Protein AF-A0AA36N547-F1 (afdb_monomer_lite)

Organism: NCBI:txid2562239

Foldseek 3Di:
DPPPVVVPVVVVVVVPDDDDPVVVVVVVVVVVVVVPDPPPPPVPPPPVVLVVLLVVLVVVLPPPPPPPPPPDPPPPPPPPPDDDPPPDCPVVVVVVVVVVVVPPPPVPPDDVVVVVVVVVVVVVVVVVCVVVVSLVSVLVSLVSNLVSLVVCLVVLVVVLVVLVPDDDPDPVVSVVSNVVSVVVNVVSVVSSVVSVVSSVVSVVVSVVVSVVVVVVVVVVVVVVDDPVVVVVPDVPPPPD

Structure (mmCIF, N/CA/C/O backbone):
data_AF-A0AA36N547-F1
#
_entry.id   AF-A0AA36N547-F1
#
loop_
_atom_site.group_PDB
_atom_site.id
_atom_site.type_symbol
_atom_site.label_atom_id
_atom_site.label_alt_id
_atom_site.label_comp_id
_atom_site.label_asym_id
_atom_site.label_entity_id
_atom_site.label_seq_id
_atom_site.pdbx_PDB_ins_code
_atom_site.Cartn_x
_atom_site.Cartn_y
_atom_site.Cartn_z
_atom_site.occupancy
_atom_site.B_iso_or_equiv
_atom_site.auth_seq_id
_atom_site.auth_comp_id
_atom_site.auth_asym_id
_atom_site.auth_atom_id
_atom_site.pdbx_PDB_model_num
ATOM 1 N N . MET A 1 1 ? -4.221 16.467 18.490 1.00 39.66 1 MET A N 1
ATOM 2 C CA . MET A 1 1 ? -2.956 15.700 18.373 1.00 39.66 1 MET A CA 1
ATOM 3 C C . MET A 1 1 ? -2.534 15.330 16.936 1.00 39.66 1 MET A C 1
ATOM 5 O O . MET A 1 1 ? -1.518 14.677 16.777 1.00 39.66 1 MET A O 1
ATOM 9 N N . THR A 1 2 ? -3.196 15.791 15.862 1.00 41.94 2 THR A N 1
ATOM 10 C CA . THR A 1 2 ? -2.827 15.429 14.468 1.00 41.94 2 THR A CA 1
ATOM 11 C C . THR A 1 2 ? -1.806 16.359 13.789 1.00 41.94 2 THR A C 1
ATOM 13 O O . THR A 1 2 ? -1.517 16.174 12.614 1.00 41.94 2 THR A O 1
ATOM 16 N N . ALA A 1 3 ? -1.273 17.371 14.485 1.00 40.19 3 ALA A N 1
ATOM 17 C CA . ALA A 1 3 ? -0.406 18.388 13.873 1.00 40.19 3 ALA A CA 1
ATOM 18 C C . ALA A 1 3 ? 1.079 17.982 13.771 1.00 40.19 3 ALA A C 1
ATOM 20 O O . ALA A 1 3 ? 1.794 18.538 12.946 1.00 40.19 3 ALA A O 1
ATOM 21 N N . ARG A 1 4 ? 1.549 17.001 14.560 1.00 42.91 4 ARG A N 1
ATOM 22 C CA . ARG A 1 4 ? 2.971 16.597 14.579 1.00 42.91 4 ARG A CA 1
ATOM 23 C C . ARG A 1 4 ? 3.330 15.462 13.607 1.00 42.91 4 ARG A C 1
ATOM 25 O O . ARG A 1 4 ? 4.478 15.367 13.200 1.00 42.91 4 ARG A O 1
ATOM 32 N N . LEU A 1 5 ? 2.361 14.662 13.155 1.00 42.50 5 LEU A N 1
ATOM 33 C CA . LEU A 1 5 ? 2.601 13.546 12.220 1.00 42.50 5 LEU A CA 1
ATOM 34 C C . LEU A 1 5 ? 2.829 13.986 10.760 1.00 42.50 5 LEU A C 1
ATOM 36 O O . LEU A 1 5 ? 3.426 13.248 9.986 1.00 42.50 5 LEU A O 1
ATOM 40 N N . LEU A 1 6 ? 2.429 15.207 10.388 1.00 41.81 6 LEU A N 1
ATOM 41 C CA . LEU A 1 6 ? 2.667 15.755 9.043 1.00 41.81 6 LEU A CA 1
ATOM 42 C C . LEU A 1 6 ? 4.128 16.177 8.795 1.00 41.81 6 LEU A C 1
ATOM 44 O O . LEU A 1 6 ? 4.482 16.464 7.655 1.00 41.81 6 LEU A O 1
ATOM 48 N N . LEU A 1 7 ? 4.975 16.193 9.830 1.00 44.25 7 LEU A N 1
ATOM 49 C CA . LEU A 1 7 ? 6.393 16.555 9.717 1.00 44.25 7 LEU A CA 1
ATOM 50 C C . LEU A 1 7 ? 7.318 15.373 9.390 1.00 44.25 7 LEU A C 1
ATOM 52 O O . LEU A 1 7 ? 8.437 15.611 8.952 1.00 44.25 7 LEU A O 1
ATOM 56 N N . PHE A 1 8 ? 6.867 14.120 9.529 1.00 41.34 8 PHE A N 1
ATOM 57 C CA . PHE A 1 8 ? 7.716 12.945 9.264 1.00 41.34 8 PHE A CA 1
ATOM 58 C C . PHE A 1 8 ? 7.672 12.441 7.811 1.00 41.34 8 PHE A C 1
ATOM 60 O O . PHE A 1 8 ? 8.625 11.830 7.338 1.00 41.34 8 PHE A O 1
ATOM 67 N N . VAL A 1 9 ? 6.609 12.749 7.063 1.00 41.22 9 VAL A N 1
ATOM 68 C CA . VAL A 1 9 ? 6.465 12.372 5.644 1.00 41.22 9 VAL A CA 1
ATOM 69 C C . VAL A 1 9 ? 7.461 13.075 4.689 1.00 41.22 9 VAL A C 1
ATOM 71 O O . VAL A 1 9 ? 7.917 12.417 3.754 1.00 41.22 9 VAL A O 1
ATOM 74 N N . PRO A 1 10 ? 7.872 14.350 4.873 1.00 43.47 10 PRO A N 1
ATOM 75 C CA . PRO A 1 10 ? 8.807 14.987 3.942 1.00 43.47 10 PRO A CA 1
ATOM 76 C C . PRO A 1 10 ? 10.262 14.501 4.068 1.00 43.47 10 PRO A C 1
ATOM 78 O O . PRO A 1 10 ? 11.016 14.654 3.112 1.00 43.47 10 PRO A O 1
ATOM 81 N N . VAL A 1 11 ? 10.669 13.884 5.187 1.00 42.81 11 VAL A N 1
ATOM 82 C CA . VAL A 1 11 ? 12.075 13.472 5.391 1.00 42.81 11 VAL A CA 1
ATOM 83 C C . VAL A 1 11 ? 12.423 12.220 4.577 1.00 42.81 11 VAL A C 1
ATOM 85 O O . VAL A 1 11 ? 13.488 12.160 3.970 1.00 42.81 11 VAL A O 1
ATOM 88 N N . ALA A 1 12 ? 11.498 11.262 4.458 1.00 39.22 12 ALA A N 1
ATOM 89 C CA . ALA A 1 12 ? 11.704 10.073 3.624 1.00 39.22 12 ALA A CA 1
ATOM 90 C C . ALA A 1 12 ? 11.604 10.375 2.114 1.00 39.22 12 ALA A C 1
ATOM 92 O O . ALA A 1 12 ? 12.247 9.709 1.307 1.00 39.22 12 ALA A O 1
ATOM 93 N N . LEU A 1 13 ? 10.836 11.402 1.724 1.00 39.97 13 LEU A N 1
ATOM 94 C CA . LEU A 1 13 ? 10.721 11.833 0.325 1.00 39.97 13 LEU A CA 1
ATOM 95 C C . LEU A 1 13 ? 11.908 12.713 -0.119 1.00 39.97 13 LEU A C 1
ATOM 97 O O . LEU A 1 13 ? 12.238 12.743 -1.302 1.00 39.97 13 LEU A O 1
ATOM 101 N N . GLY A 1 14 ? 12.561 13.404 0.823 1.00 40.62 14 GLY A N 1
ATOM 102 C CA . GLY A 1 14 ? 13.724 14.259 0.565 1.00 40.62 14 GLY A CA 1
ATOM 103 C C . GLY A 1 14 ? 15.019 13.496 0.270 1.00 40.62 14 GLY A C 1
ATOM 104 O O . GLY A 1 14 ? 15.871 14.015 -0.442 1.00 40.62 14 GLY A O 1
ATOM 105 N N . ALA A 1 15 ? 15.157 12.253 0.741 1.00 43.28 15 ALA A N 1
ATOM 106 C CA . ALA A 1 15 ? 16.378 11.465 0.546 1.00 43.28 15 ALA A CA 1
ATOM 107 C C . ALA A 1 15 ? 16.490 10.798 -0.844 1.00 43.28 15 ALA A C 1
ATOM 109 O O . ALA A 1 15 ? 17.578 10.388 -1.231 1.00 43.28 15 ALA A O 1
ATOM 110 N N . PHE A 1 16 ? 15.395 10.705 -1.613 1.00 39.41 16 PHE A N 1
ATOM 111 C CA . PHE A 1 16 ? 15.374 10.030 -2.926 1.00 39.41 16 PHE A CA 1
ATOM 112 C C . PHE A 1 16 ? 15.299 10.982 -4.133 1.00 39.41 16 PHE A C 1
ATOM 114 O O . PHE A 1 16 ? 15.234 10.533 -5.277 1.00 39.41 16 PHE A O 1
ATOM 121 N N . LEU A 1 17 ? 15.301 12.299 -3.902 1.00 38.03 17 LEU A N 1
ATOM 122 C CA . LEU A 1 17 ? 15.175 13.322 -4.944 1.00 38.03 17 LEU A CA 1
ATOM 123 C C . LEU A 1 17 ? 16.394 14.258 -4.937 1.00 38.03 17 LEU A C 1
ATOM 125 O O . LEU A 1 17 ? 16.348 15.365 -4.409 1.00 38.03 17 LEU A O 1
ATOM 129 N N . ALA A 1 18 ? 17.479 13.810 -5.572 1.00 42.88 18 ALA A N 1
ATOM 130 C CA . ALA A 1 18 ? 18.530 14.690 -6.091 1.00 42.88 18 ALA A CA 1
ATOM 131 C C . ALA A 1 18 ? 17.988 15.541 -7.275 1.00 42.88 18 ALA A C 1
ATOM 133 O O . ALA A 1 18 ? 16.945 15.211 -7.852 1.00 42.88 18 ALA A O 1
ATOM 134 N N . PRO A 1 19 ? 18.616 16.684 -7.608 1.00 50.00 19 PRO A N 1
ATOM 135 C CA . PRO A 1 19 ? 17.902 17.932 -7.848 1.00 50.00 19 PRO A CA 1
ATOM 136 C C . PRO A 1 19 ? 17.349 18.036 -9.270 1.00 50.00 19 PRO A C 1
ATOM 138 O O . PRO A 1 19 ? 18.083 18.144 -10.247 1.00 50.00 19 PRO A O 1
ATOM 141 N N . CYS A 1 20 ? 16.024 18.089 -9.385 1.00 39.81 20 CYS A N 1
ATOM 142 C 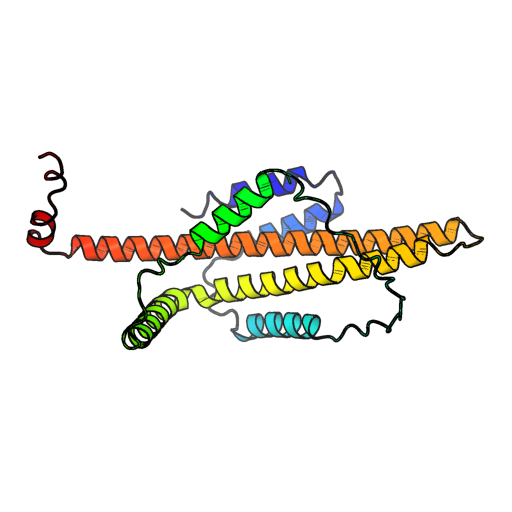CA . CYS A 1 20 ? 15.350 18.529 -10.600 1.00 39.81 20 CYS A CA 1
ATOM 143 C C . CYS A 1 20 ? 14.347 19.635 -10.210 1.00 39.81 20 CYS A C 1
ATOM 145 O O . CYS A 1 20 ? 13.303 19.327 -9.622 1.00 39.81 20 CYS A O 1
ATOM 147 N N . PRO A 1 21 ? 14.643 20.923 -10.483 1.00 50.56 21 PRO A N 1
ATOM 148 C CA . PRO A 1 21 ? 13.897 22.058 -9.923 1.00 50.56 21 PRO A CA 1
ATOM 149 C C . PRO A 1 21 ? 12.439 22.151 -10.406 1.00 50.56 21 PRO A C 1
ATOM 151 O O . PRO A 1 21 ? 11.608 22.778 -9.754 1.00 50.56 21 PRO A O 1
ATOM 154 N N . ALA A 1 22 ? 12.075 21.461 -11.490 1.00 48.25 22 ALA A N 1
ATOM 155 C CA . ALA A 1 22 ? 10.730 21.522 -12.062 1.00 48.25 22 ALA A CA 1
ATOM 156 C C . ALA A 1 22 ? 9.666 20.688 -11.310 1.00 48.25 22 ALA A C 1
ATOM 158 O O . ALA A 1 22 ? 8.473 20.931 -11.476 1.00 48.25 22 ALA A O 1
ATOM 159 N N . ARG A 1 23 ? 10.055 19.712 -10.471 1.00 45.72 23 ARG A N 1
ATOM 160 C CA . ARG A 1 23 ? 9.096 18.836 -9.752 1.00 45.72 23 ARG A CA 1
ATOM 161 C C . ARG A 1 23 ? 8.736 19.316 -8.342 1.00 45.72 23 ARG A C 1
ATOM 163 O O . ARG A 1 23 ? 7.712 18.900 -7.802 1.00 45.72 23 ARG A O 1
ATOM 170 N N . LEU A 1 24 ? 9.522 20.230 -7.773 1.00 47.78 24 LEU A N 1
ATOM 171 C CA . LEU A 1 24 ? 9.294 20.793 -6.436 1.00 47.78 24 LEU A CA 1
ATOM 172 C C . LEU A 1 24 ? 8.073 21.726 -6.381 1.00 47.78 24 LEU A C 1
ATOM 174 O O . LEU A 1 24 ? 7.355 21.718 -5.380 1.00 47.78 24 LEU A O 1
ATOM 178 N N . LEU A 1 25 ? 7.768 22.450 -7.466 1.00 48.69 25 LEU A N 1
ATOM 179 C CA . LEU A 1 25 ? 6.596 23.334 -7.514 1.00 48.69 25 LEU A CA 1
ATOM 180 C C . LEU A 1 25 ? 5.266 22.570 -7.416 1.00 48.69 25 LEU A C 1
ATOM 182 O O . LEU A 1 25 ? 4.350 23.030 -6.739 1.00 48.69 25 LEU A O 1
ATOM 186 N N . GLY A 1 26 ? 5.164 21.385 -8.029 1.00 46.81 26 GLY A N 1
ATOM 187 C CA . GLY A 1 26 ? 3.936 20.582 -8.007 1.00 46.81 26 GLY A CA 1
ATOM 188 C C . GLY A 1 26 ? 3.617 20.019 -6.619 1.00 46.81 26 GLY A C 1
ATOM 189 O O . GLY A 1 26 ? 2.489 20.141 -6.141 1.00 46.81 26 GLY A O 1
ATOM 190 N N . CYS A 1 27 ? 4.618 19.463 -5.929 1.00 48.25 27 CYS A N 1
ATOM 191 C CA . CYS A 1 27 ? 4.444 18.937 -4.571 1.00 48.25 27 CYS A CA 1
ATOM 192 C C . CYS A 1 27 ? 4.196 20.049 -3.544 1.00 48.25 27 CYS A C 1
ATOM 194 O O . CYS A 1 27 ? 3.359 19.875 -2.659 1.00 48.25 27 CYS A O 1
ATOM 196 N N . ALA A 1 28 ? 4.865 21.200 -3.676 1.00 57.69 28 ALA A N 1
ATOM 197 C CA . ALA A 1 28 ? 4.630 22.351 -2.808 1.00 57.69 28 ALA A CA 1
ATOM 198 C C . ALA A 1 28 ? 3.226 22.943 -3.012 1.00 57.69 28 ALA A C 1
ATOM 200 O O . ALA A 1 28 ? 2.558 23.258 -2.029 1.00 57.69 28 ALA A O 1
ATOM 201 N N . ALA A 1 29 ? 2.737 23.023 -4.254 1.00 55.94 29 ALA A N 1
ATOM 202 C CA . ALA A 1 29 ? 1.379 23.475 -4.553 1.00 55.94 29 ALA A CA 1
ATOM 203 C C . ALA A 1 29 ? 0.312 22.498 -4.033 1.00 55.94 29 ALA A C 1
ATOM 205 O O . ALA A 1 29 ? -0.675 22.933 -3.442 1.00 55.94 29 ALA A O 1
ATOM 206 N N . LEU A 1 30 ? 0.529 21.183 -4.168 1.00 49.88 30 LEU A N 1
ATOM 207 C CA . LEU A 1 30 ? -0.378 20.160 -3.639 1.00 49.88 30 LEU A CA 1
ATOM 208 C C . LEU A 1 30 ? -0.410 20.173 -2.100 1.00 49.88 30 LEU A C 1
ATOM 210 O O . LEU A 1 30 ? -1.481 20.128 -1.498 1.00 49.88 30 LEU A O 1
ATOM 214 N N . LEU A 1 31 ? 0.753 20.299 -1.452 1.00 57.59 31 LEU A N 1
ATOM 215 C CA . LEU A 1 31 ? 0.853 20.432 0.004 1.00 57.59 31 LEU A CA 1
ATOM 216 C C . LEU A 1 31 ? 0.253 21.754 0.499 1.00 57.59 31 LEU A C 1
ATOM 218 O O . LEU A 1 31 ? -0.426 21.760 1.522 1.00 57.59 31 LEU A O 1
ATOM 222 N N . ALA A 1 32 ? 0.436 22.861 -0.225 1.00 62.69 32 ALA A N 1
ATOM 223 C CA . ALA A 1 32 ? -0.186 24.145 0.095 1.00 62.69 32 ALA A CA 1
ATOM 224 C C . ALA A 1 32 ? -1.715 24.105 -0.082 1.00 62.69 32 ALA A C 1
ATOM 226 O O . ALA A 1 32 ? -2.437 24.645 0.759 1.00 62.69 32 ALA A O 1
ATOM 227 N N . ALA A 1 33 ? -2.217 23.411 -1.108 1.00 50.00 33 ALA A N 1
ATOM 228 C CA . ALA A 1 33 ? -3.646 23.200 -1.343 1.00 50.00 33 ALA A CA 1
ATOM 229 C C . ALA A 1 33 ? -4.291 22.301 -0.270 1.00 50.00 33 ALA A C 1
ATOM 231 O O . ALA A 1 33 ? -5.376 22.605 0.233 1.00 50.00 33 ALA A O 1
ATOM 232 N N . LEU A 1 34 ? -3.594 21.242 0.157 1.00 51.94 34 LEU A N 1
ATOM 233 C CA . LEU A 1 34 ? -4.025 20.366 1.254 1.00 51.94 34 LEU A CA 1
ATOM 234 C C . LEU A 1 34 ? -3.947 21.052 2.627 1.00 51.94 34 LEU A C 1
ATOM 236 O O . LEU A 1 34 ? -4.720 20.728 3.526 1.00 51.94 34 LEU A O 1
ATOM 240 N N . ARG A 1 35 ? -3.040 22.021 2.802 1.00 65.31 35 ARG A N 1
ATOM 241 C CA . ARG A 1 35 ? -2.896 22.790 4.049 1.00 65.31 35 ARG A CA 1
ATOM 242 C C . ARG A 1 35 ? -3.929 23.913 4.179 1.00 65.31 35 ARG A C 1
ATOM 244 O O . ARG A 1 35 ? -4.269 24.281 5.300 1.00 65.31 35 ARG A O 1
ATOM 251 N N . ARG A 1 36 ? -4.436 24.448 3.060 1.00 54.62 36 ARG A N 1
ATOM 252 C CA . ARG A 1 36 ? -5.409 25.558 3.027 1.00 54.62 36 ARG A CA 1
ATOM 253 C C . ARG A 1 36 ? -6.876 25.143 3.023 1.00 54.62 36 ARG A C 1
ATOM 255 O O . ARG A 1 36 ? -7.721 26.021 3.138 1.00 54.62 36 ARG A O 1
ATOM 262 N N . THR A 1 37 ? -7.212 23.860 2.916 1.00 43.06 37 THR A N 1
ATOM 263 C CA . THR A 1 37 ? -8.615 23.418 2.922 1.00 43.06 37 THR A CA 1
ATOM 264 C C . THR A 1 37 ? -9.096 23.132 4.355 1.00 43.06 37 THR A C 1
ATOM 266 O O . THR A 1 37 ? -8.763 22.094 4.934 1.00 43.06 37 THR A O 1
ATOM 269 N N . PRO A 1 38 ? -9.884 24.029 4.986 1.00 48.41 38 PRO A N 1
ATOM 270 C CA . PRO A 1 38 ? -10.450 23.769 6.303 1.00 48.41 38 PRO A CA 1
ATOM 271 C C . PRO A 1 38 ? -11.400 22.565 6.238 1.00 48.41 38 PRO A C 1
ATOM 273 O O . PRO A 1 38 ? -12.308 22.503 5.410 1.00 48.41 38 PRO A O 1
ATOM 276 N N . ARG A 1 39 ? -11.214 21.621 7.172 1.00 52.28 39 ARG A N 1
ATOM 277 C CA . ARG A 1 39 ? -11.929 20.332 7.339 1.00 52.28 39 ARG A CA 1
ATOM 278 C C . ARG A 1 39 ? -13.470 20.384 7.337 1.00 52.28 39 ARG A C 1
ATOM 280 O O . ARG A 1 39 ? -14.102 19.339 7.458 1.00 52.28 39 ARG A O 1
ATOM 287 N N . ARG A 1 40 ? -14.099 21.556 7.233 1.00 50.03 40 ARG A N 1
ATOM 288 C CA . ARG A 1 40 ? -15.557 21.715 7.326 1.00 50.03 40 ARG A CA 1
ATOM 289 C C . ARG A 1 40 ? -16.299 21.437 6.011 1.00 50.03 40 ARG A C 1
ATOM 291 O O . ARG A 1 40 ? -17.453 21.034 6.085 1.00 50.03 40 ARG A O 1
ATOM 298 N N . HIS A 1 41 ? -15.648 21.524 4.846 1.00 46.28 41 HIS A N 1
ATOM 299 C CA . HIS A 1 41 ? -16.324 21.328 3.549 1.00 46.28 41 HIS A CA 1
ATOM 300 C C . HIS A 1 41 ? -16.229 19.920 2.938 1.00 46.28 41 HIS A C 1
ATOM 302 O O . HIS A 1 41 ? -16.943 19.626 1.983 1.00 46.28 41 HIS A O 1
ATOM 308 N N . LEU A 1 42 ? -15.446 18.998 3.513 1.00 51.03 42 LEU A N 1
ATOM 309 C CA . LEU A 1 42 ? -15.355 17.624 2.988 1.00 51.03 42 LEU A CA 1
ATOM 310 C C . LEU A 1 42 ? -16.615 16.769 3.224 1.00 51.03 42 LEU A C 1
ATOM 312 O O . LEU A 1 42 ? -16.711 15.673 2.682 1.00 51.03 42 LEU A O 1
ATOM 316 N N . LYS A 1 43 ? -17.596 17.256 3.997 1.00 52.97 43 LYS A N 1
ATOM 317 C CA . LYS A 1 43 ? -18.865 16.545 4.234 1.00 52.97 43 LYS A CA 1
ATOM 318 C C . LYS A 1 43 ? -19.759 16.460 2.989 1.00 52.97 43 LYS A C 1
ATOM 320 O O . LYS A 1 43 ? -20.655 15.624 2.963 1.00 52.97 43 LYS A O 1
ATOM 325 N N . HIS A 1 44 ? -19.499 17.284 1.973 1.00 49.19 44 HIS A N 1
ATOM 326 C CA . HIS A 1 44 ? -20.285 17.332 0.737 1.00 49.19 44 HIS A CA 1
ATOM 327 C C . HIS A 1 44 ? -19.526 16.865 -0.505 1.00 49.19 44 HIS A C 1
ATOM 329 O O . HIS A 1 44 ? -20.017 17.069 -1.611 1.00 49.19 44 HIS A O 1
ATOM 335 N N . LEU A 1 45 ? -18.364 16.211 -0.360 1.00 49.47 45 LEU A N 1
ATOM 336 C CA . LEU A 1 45 ? -17.753 15.565 -1.520 1.00 49.47 45 LEU A CA 1
ATOM 337 C C . LEU A 1 45 ? -18.738 14.493 -2.026 1.00 49.47 45 LEU A C 1
ATOM 339 O O . LEU A 1 45 ? -19.073 13.578 -1.264 1.00 49.47 45 LEU A O 1
ATOM 343 N N . PRO A 1 46 ? -19.274 14.624 -3.253 1.00 52.88 46 PRO A N 1
ATOM 344 C CA . PRO A 1 46 ? -20.358 13.774 -3.707 1.00 52.88 46 PRO A CA 1
ATOM 345 C C . PRO A 1 46 ? -19.856 12.335 -3.727 1.00 52.88 46 PRO A C 1
ATOM 347 O O . PRO A 1 46 ? -18.815 12.037 -4.312 1.00 52.88 46 PRO A O 1
ATOM 350 N N . LYS A 1 47 ? -20.616 11.429 -3.103 1.00 57.53 47 LYS A N 1
ATOM 351 C CA . LYS A 1 47 ? -20.352 9.977 -3.083 1.00 57.53 47 LYS A CA 1
ATOM 352 C C . LYS A 1 47 ? -20.052 9.415 -4.485 1.00 57.53 47 LYS A C 1
ATOM 354 O O . LYS A 1 47 ? -19.334 8.429 -4.608 1.00 57.53 47 LYS A O 1
ATOM 359 N N . ALA A 1 48 ? -20.547 10.086 -5.527 1.00 52.91 48 ALA A N 1
ATOM 360 C CA . ALA A 1 48 ? -20.281 9.795 -6.928 1.00 52.91 48 ALA A CA 1
ATOM 361 C C . ALA A 1 48 ? -18.800 9.929 -7.331 1.00 52.91 48 ALA A C 1
ATOM 363 O O . ALA A 1 48 ? -18.312 9.085 -8.069 1.00 52.91 48 ALA A O 1
ATOM 364 N N . ALA A 1 49 ? -18.048 10.917 -6.832 1.00 56.16 49 ALA A N 1
ATOM 365 C CA . ALA A 1 49 ? -16.669 11.150 -7.282 1.00 56.16 49 ALA A CA 1
ATOM 366 C C . ALA A 1 49 ? -15.720 10.004 -6.889 1.00 56.16 49 ALA A C 1
ATOM 368 O O . ALA A 1 49 ? -14.871 9.597 -7.678 1.00 56.16 49 ALA A O 1
ATOM 369 N N . GLY A 1 50 ? -15.906 9.435 -5.693 1.00 57.78 50 GLY A N 1
ATOM 370 C CA . GLY A 1 50 ? -15.160 8.250 -5.262 1.00 57.78 50 GLY A CA 1
ATOM 371 C C . GLY A 1 50 ? -15.528 7.006 -6.071 1.00 57.78 50 GLY A C 1
ATOM 372 O O . GLY A 1 50 ? -14.647 6.243 -6.454 1.00 57.78 50 GLY A O 1
ATOM 373 N N . LEU A 1 51 ? -16.817 6.833 -6.387 1.00 60.47 51 LEU A N 1
ATOM 374 C CA . LEU A 1 51 ? -17.293 5.706 -7.189 1.00 60.47 51 LEU A CA 1
ATOM 375 C C . LEU A 1 51 ? -16.788 5.785 -8.636 1.00 60.47 51 LEU A C 1
ATOM 377 O O . LEU A 1 51 ? -16.400 4.767 -9.192 1.00 60.47 51 LEU A O 1
ATOM 381 N N . ILE A 1 52 ? -16.725 6.989 -9.214 1.00 66.88 52 ILE A N 1
ATOM 382 C CA . ILE A 1 52 ? -16.194 7.229 -10.563 1.00 66.88 52 ILE A CA 1
ATOM 383 C C . ILE A 1 52 ? -14.690 6.939 -10.610 1.00 66.88 52 ILE A C 1
ATOM 385 O O . ILE A 1 52 ? -14.230 6.311 -11.555 1.00 66.88 52 ILE A O 1
ATOM 389 N N . LEU A 1 53 ? -13.918 7.323 -9.586 1.00 59.28 53 LEU A N 1
ATOM 390 C CA . LEU A 1 53 ? -12.474 7.054 -9.551 1.00 59.28 53 LEU A CA 1
ATOM 391 C C . LEU A 1 53 ? -12.163 5.555 -9.403 1.00 59.28 53 LEU A C 1
ATOM 393 O O . LEU A 1 53 ? -11.222 5.043 -10.016 1.00 59.28 53 LEU A O 1
ATOM 397 N N . VAL A 1 54 ? -12.973 4.846 -8.607 1.00 59.59 54 VAL A N 1
ATOM 398 C CA . VAL A 1 54 ? -12.880 3.389 -8.443 1.00 59.59 54 VAL A CA 1
ATOM 399 C C . VAL A 1 54 ? -13.336 2.679 -9.714 1.00 59.59 54 VAL A C 1
ATOM 401 O O . VAL A 1 54 ? -12.623 1.801 -10.183 1.00 59.59 54 VAL A O 1
ATOM 404 N N . ALA A 1 55 ? -14.454 3.086 -10.318 1.00 63.50 55 ALA A N 1
ATOM 405 C CA . ALA A 1 55 ? -14.942 2.522 -11.574 1.00 63.50 55 ALA A CA 1
ATOM 406 C C . ALA A 1 55 ? -13.967 2.772 -12.733 1.00 63.50 55 ALA A C 1
ATOM 408 O O . ALA A 1 55 ? -13.719 1.863 -13.513 1.00 63.50 55 ALA A O 1
ATOM 409 N N . ALA A 1 56 ? -13.347 3.953 -12.808 1.00 61.88 56 ALA A N 1
ATOM 410 C CA . ALA A 1 56 ? -12.315 4.255 -13.797 1.00 61.88 56 ALA A CA 1
ATOM 411 C C . ALA A 1 56 ? -11.050 3.409 -13.581 1.00 61.88 56 ALA A C 1
ATOM 413 O O . ALA A 1 56 ? -10.491 2.888 -14.540 1.00 61.88 56 ALA A O 1
ATOM 414 N N . SER A 1 57 ? -10.626 3.210 -12.327 1.00 60.03 57 SER A N 1
ATOM 415 C CA . SER A 1 57 ? -9.491 2.326 -12.015 1.00 60.03 57 SER A CA 1
ATOM 416 C C . SER A 1 57 ? -9.805 0.860 -12.327 1.00 60.03 57 SER A C 1
ATOM 418 O O . SER A 1 57 ? -8.943 0.145 -12.830 1.00 60.03 57 SER A O 1
ATOM 420 N N . LEU A 1 58 ? -11.040 0.420 -12.067 1.00 56.06 58 LEU A N 1
ATOM 421 C CA . LEU A 1 58 ? -11.510 -0.929 -12.374 1.00 56.06 58 LEU A CA 1
ATOM 422 C C . LEU A 1 58 ? -11.638 -1.138 -13.890 1.00 56.06 58 LEU A C 1
ATOM 424 O O . LEU A 1 58 ? -11.232 -2.178 -14.386 1.00 56.06 58 LEU A O 1
ATOM 428 N N . ALA A 1 59 ? -12.120 -0.140 -14.634 1.00 62.50 59 ALA A N 1
ATOM 429 C CA . ALA A 1 59 ? -12.201 -0.174 -16.093 1.00 62.50 59 ALA A CA 1
ATOM 430 C C . ALA A 1 59 ? -10.810 -0.246 -16.741 1.00 62.50 59 ALA A C 1
ATOM 432 O O . ALA A 1 59 ? -10.605 -1.036 -17.656 1.00 62.50 59 ALA A O 1
ATOM 433 N N . VAL A 1 60 ? -9.833 0.503 -16.217 1.00 59.75 60 VAL A N 1
ATOM 434 C CA . VAL A 1 60 ? -8.433 0.418 -16.667 1.00 59.75 60 VAL A CA 1
ATOM 435 C C . VAL A 1 60 ? -7.809 -0.938 -16.316 1.00 59.75 60 VAL A C 1
ATOM 437 O O . VAL A 1 60 ? -7.030 -1.465 -17.104 1.00 59.75 60 VAL A O 1
ATOM 440 N N . ALA A 1 61 ? -8.161 -1.532 -15.172 1.00 53.47 61 ALA A N 1
ATOM 441 C CA . ALA A 1 61 ? -7.678 -2.858 -14.779 1.00 53.47 61 ALA A CA 1
ATOM 442 C C . ALA A 1 61 ? -8.343 -4.009 -15.558 1.00 53.47 61 ALA A C 1
ATOM 444 O O . ALA A 1 61 ? -7.711 -5.043 -15.761 1.00 53.47 61 ALA A O 1
ATOM 445 N N . LEU A 1 62 ? -9.597 -3.842 -15.994 1.00 51.25 62 LEU A N 1
ATOM 446 C CA . LEU A 1 62 ? -10.329 -4.820 -16.806 1.00 51.25 62 LEU A CA 1
ATOM 447 C C . LEU A 1 62 ? -10.097 -4.670 -18.308 1.00 51.25 62 LEU A C 1
ATOM 449 O O . LEU A 1 62 ? -10.618 -5.489 -19.063 1.00 51.25 62 LEU A O 1
ATOM 453 N N . GLN A 1 63 ? -9.341 -3.667 -18.760 1.00 56.59 63 GLN A N 1
ATOM 454 C CA . GLN A 1 63 ? -8.994 -3.562 -20.169 1.00 56.59 63 GLN A CA 1
ATOM 455 C C . GLN A 1 63 ? -8.187 -4.819 -20.535 1.00 56.59 63 GLN A C 1
ATOM 457 O O . GLN A 1 63 ? -7.083 -4.992 -20.008 1.00 56.59 63 GLN A O 1
ATOM 462 N N . PRO A 1 64 ? -8.712 -5.724 -21.386 1.00 42.00 64 PRO A N 1
ATOM 463 C CA . PRO A 1 64 ? -7.973 -6.907 -21.773 1.00 42.00 64 PRO A CA 1
ATOM 464 C C . PRO A 1 64 ? -6.763 -6.408 -22.547 1.00 42.00 64 PRO A C 1
ATOM 466 O O . PRO A 1 64 ? -6.880 -5.928 -23.677 1.00 42.00 64 PRO A O 1
ATOM 469 N N . ALA A 1 65 ? -5.593 -6.460 -21.915 1.00 44.34 65 ALA A N 1
ATOM 470 C CA . ALA A 1 65 ? -4.348 -6.343 -22.635 1.00 44.34 65 ALA A CA 1
ATOM 471 C C . ALA A 1 65 ? -4.386 -7.477 -23.657 1.00 44.34 65 ALA A C 1
ATOM 473 O O . ALA A 1 65 ? -4.275 -8.647 -23.292 1.00 44.34 65 ALA A O 1
ATOM 474 N N . GLN A 1 66 ? -4.637 -7.138 -24.923 1.00 40.53 66 GLN A N 1
ATOM 475 C CA . GLN A 1 66 ? -4.394 -8.041 -26.034 1.00 40.53 66 GLN A CA 1
ATOM 476 C C . GLN A 1 66 ? -2.898 -8.328 -26.000 1.00 40.53 66 GLN A C 1
ATOM 478 O O . GLN A 1 66 ? -2.087 -7.573 -26.530 1.00 40.53 66 GLN A O 1
ATOM 483 N N . VAL A 1 67 ? -2.524 -9.368 -25.263 1.00 42.41 67 VAL A N 1
ATOM 484 C CA . VAL A 1 67 ? -1.195 -9.943 -25.322 1.00 42.41 67 VAL A CA 1
ATOM 485 C C . VAL A 1 67 ? -1.213 -10.731 -26.624 1.00 42.41 67 VAL A C 1
ATOM 487 O O . VAL A 1 67 ? -1.939 -11.726 -26.698 1.00 42.41 67 VAL A O 1
ATOM 490 N N . PRO A 1 68 ? -0.518 -10.280 -27.686 1.00 47.50 68 PRO A N 1
ATOM 491 C CA . PRO A 1 68 ? -0.378 -11.107 -28.870 1.00 47.50 68 PRO A CA 1
ATOM 492 C C . PRO A 1 68 ? 0.213 -12.434 -28.404 1.00 47.50 68 PRO A C 1
ATOM 494 O O . PRO A 1 68 ? 1.214 -12.446 -27.684 1.00 47.50 68 PRO A O 1
ATOM 497 N N . ALA A 1 69 ? -0.468 -13.528 -28.741 1.00 39.56 69 ALA A N 1
ATOM 498 C CA . ALA A 1 69 ? -0.075 -14.882 -28.398 1.00 39.56 69 ALA A CA 1
ATOM 499 C C . ALA A 1 69 ? 1.280 -15.187 -29.052 1.00 39.56 69 ALA A C 1
ATOM 501 O O . ALA A 1 69 ? 1.356 -15.725 -30.151 1.00 39.56 69 ALA A O 1
ATOM 502 N N . LEU A 1 70 ? 2.367 -14.787 -28.392 1.00 41.22 70 LEU A N 1
ATOM 503 C CA . LEU A 1 70 ? 3.709 -15.207 -28.743 1.00 41.22 70 LEU A CA 1
ATOM 504 C C . LEU A 1 70 ? 3.855 -16.624 -28.191 1.00 41.22 70 LEU A C 1
ATOM 506 O O . LEU A 1 70 ? 4.151 -16.825 -27.013 1.00 41.22 70 LEU A O 1
ATOM 510 N N . SER A 1 71 ? 3.574 -17.611 -29.039 1.00 43.59 71 SER A N 1
ATOM 511 C CA . SER A 1 71 ? 3.844 -19.022 -28.783 1.00 43.59 71 SER A CA 1
ATOM 512 C C . SER A 1 71 ? 5.358 -19.235 -28.700 1.00 43.59 71 SER A C 1
ATOM 514 O O . SER A 1 71 ? 6.003 -19.620 -29.675 1.00 43.59 71 SER A O 1
ATOM 516 N N . LEU A 1 72 ? 5.951 -18.924 -27.550 1.00 44.66 72 LEU A N 1
ATOM 517 C CA . LEU A 1 72 ? 7.321 -19.316 -27.248 1.00 44.66 72 LEU A CA 1
ATOM 518 C C . LEU A 1 72 ? 7.307 -20.761 -26.726 1.00 44.66 72 LEU A C 1
ATOM 520 O O . LEU A 1 72 ? 6.576 -21.052 -25.774 1.00 44.66 72 LEU A O 1
ATOM 524 N N . PRO A 1 73 ? 8.100 -21.671 -27.318 1.00 47.66 73 PRO A N 1
ATOM 525 C CA . PRO A 1 73 ? 8.259 -23.028 -26.822 1.00 47.66 73 PRO A CA 1
ATOM 526 C C . PRO A 1 73 ? 9.068 -22.968 -25.525 1.00 47.66 73 PRO A C 1
ATOM 528 O O . PRO A 1 73 ? 10.299 -22.952 -25.535 1.00 47.66 73 PRO A O 1
ATOM 531 N N . TRP A 1 74 ? 8.384 -22.894 -24.386 1.00 52.97 74 TRP A N 1
ATOM 532 C CA . TRP A 1 74 ? 9.012 -23.092 -23.088 1.00 52.97 74 TRP A CA 1
ATOM 533 C C . TRP A 1 74 ? 9.397 -24.572 -22.996 1.00 52.97 74 TRP A C 1
ATOM 535 O O . TRP A 1 74 ? 8.595 -25.456 -22.715 1.00 52.97 74 TRP A O 1
ATOM 545 N N . ARG A 1 75 ? 10.654 -24.852 -23.336 1.00 39.69 75 ARG A N 1
ATOM 546 C CA . ARG A 1 75 ? 11.293 -26.145 -23.121 1.00 39.69 75 ARG A CA 1
ATOM 547 C C . ARG A 1 75 ? 11.333 -26.385 -21.614 1.00 39.69 75 ARG A C 1
ATOM 549 O O . ARG A 1 75 ? 12.128 -25.766 -20.913 1.00 39.69 75 ARG A O 1
ATOM 556 N N . THR A 1 76 ? 10.473 -27.273 -21.126 1.00 44.75 76 THR A N 1
ATOM 557 C CA . THR A 1 76 ? 10.572 -27.868 -19.794 1.00 44.75 76 THR A CA 1
ATOM 558 C C . THR A 1 76 ? 11.859 -28.670 -19.720 1.00 44.75 76 THR A C 1
ATOM 560 O O . THR A 1 76 ? 11.890 -29.852 -20.054 1.00 44.75 76 THR A O 1
ATOM 563 N N . THR A 1 77 ? 12.952 -28.035 -19.317 1.00 45.62 77 THR A N 1
ATOM 564 C CA . THR A 1 77 ? 14.043 -28.787 -18.709 1.00 45.62 77 THR A CA 1
ATOM 565 C C . THR A 1 77 ? 13.501 -29.283 -17.377 1.00 45.62 77 THR A C 1
ATOM 567 O O . THR A 1 77 ? 13.265 -28.483 -16.471 1.00 45.62 77 THR A O 1
ATOM 570 N N . SER A 1 78 ? 13.205 -30.580 -17.309 1.00 42.09 78 SER A N 1
ATOM 571 C CA . SER A 1 78 ? 12.981 -31.309 -16.068 1.00 42.09 78 SER A CA 1
ATOM 572 C C . SER A 1 78 ? 14.166 -31.023 -15.154 1.00 42.09 78 SER A C 1
ATOM 574 O O . SER A 1 78 ? 15.270 -31.505 -15.386 1.00 42.09 78 SER A O 1
ATOM 576 N N . VAL A 1 79 ? 13.951 -30.142 -14.182 1.00 47.16 79 VAL A N 1
ATOM 577 C CA . VAL A 1 79 ? 14.897 -29.916 -13.099 1.00 47.16 79 VAL A CA 1
ATOM 578 C C . VAL A 1 79 ? 14.765 -31.134 -12.203 1.00 47.16 79 VAL A C 1
ATOM 580 O O . VAL A 1 79 ? 13.758 -31.298 -11.513 1.00 47.16 79 VAL A O 1
ATOM 583 N N . ASP A 1 80 ? 15.753 -32.016 -12.308 1.00 50.16 80 ASP A N 1
ATOM 584 C CA . ASP A 1 80 ? 15.935 -33.143 -11.409 1.00 50.16 80 ASP A CA 1
ATOM 585 C C . ASP A 1 80 ? 15.903 -32.654 -9.960 1.00 50.16 80 ASP A C 1
ATOM 587 O O . ASP A 1 80 ? 16.385 -31.563 -9.643 1.00 50.16 80 ASP A O 1
ATOM 591 N N . ALA A 1 81 ? 15.286 -33.462 -9.100 1.00 45.38 81 ALA A N 1
ATOM 592 C CA . ALA A 1 81 ? 15.103 -33.230 -7.676 1.00 45.38 81 ALA A CA 1
ATOM 593 C C . ALA A 1 81 ? 16.458 -33.119 -6.951 1.00 45.38 81 ALA A C 1
ATOM 595 O O . ALA A 1 81 ? 16.940 -34.062 -6.330 1.00 45.38 81 ALA A O 1
ATOM 596 N N . GLY A 1 82 ? 17.082 -31.950 -7.070 1.00 43.50 82 GLY A N 1
ATOM 597 C CA . GLY A 1 82 ? 18.238 -31.526 -6.303 1.00 43.50 82 GLY A CA 1
ATOM 598 C C . GLY A 1 82 ? 17.807 -31.102 -4.904 1.00 43.50 82 GLY A C 1
ATOM 599 O O . GLY A 1 82 ? 16.818 -30.395 -4.731 1.00 43.50 82 GLY A O 1
ATOM 600 N N . GLU A 1 83 ? 18.567 -31.592 -3.934 1.00 50.22 83 GLU A N 1
ATOM 601 C CA . GLU A 1 83 ? 18.463 -31.449 -2.485 1.00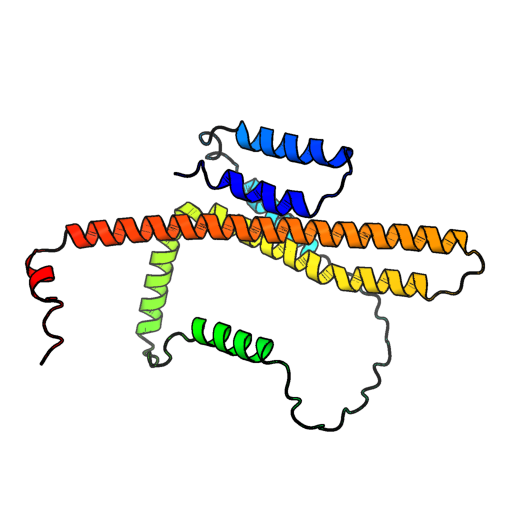 50.22 83 GLU A CA 1
ATOM 602 C C . GLU A 1 83 ? 17.885 -30.121 -1.954 1.00 50.22 83 GLU A C 1
ATOM 604 O O . GLU A 1 83 ? 18.092 -29.063 -2.554 1.00 50.22 83 GLU A O 1
ATOM 609 N N . PRO A 1 84 ? 17.214 -30.139 -0.780 1.00 50.88 84 PRO A N 1
ATOM 610 C CA . PRO A 1 84 ? 16.658 -28.943 -0.157 1.00 50.88 84 PRO A CA 1
ATOM 611 C C . PRO A 1 84 ? 17.767 -27.922 0.107 1.00 50.88 84 PRO A C 1
ATOM 613 O O . PRO A 1 84 ? 18.515 -28.009 1.084 1.00 50.88 84 PRO A O 1
ATOM 616 N N . CYS A 1 85 ? 17.876 -26.931 -0.778 1.00 47.78 85 CYS A N 1
ATOM 617 C CA . CYS A 1 85 ? 18.775 -25.812 -0.589 1.00 47.78 85 CYS A CA 1
ATOM 618 C C . CYS A 1 85 ? 18.459 -25.158 0.762 1.00 47.78 85 CYS A C 1
ATOM 620 O O . CYS A 1 85 ? 17.331 -24.719 0.998 1.00 47.78 85 CYS A O 1
ATOM 622 N N . LYS A 1 86 ? 19.474 -25.069 1.632 1.00 57.47 86 LYS A N 1
ATOM 623 C CA . LYS A 1 86 ? 19.524 -24.201 2.820 1.00 57.47 86 LYS A CA 1
ATOM 624 C C . LYS A 1 86 ? 19.387 -22.737 2.375 1.00 57.47 86 LYS A C 1
ATOM 626 O O . LYS A 1 86 ? 20.359 -21.991 2.311 1.00 57.47 86 LYS A O 1
ATOM 631 N N . GLY A 1 87 ? 18.174 -22.352 1.994 1.00 53.84 87 GLY A N 1
ATOM 632 C CA . GLY A 1 87 ? 17.798 -20.993 1.642 1.00 53.84 87 GLY A CA 1
ATOM 633 C C . GLY A 1 87 ? 17.829 -20.110 2.883 1.00 53.84 87 GLY A C 1
ATOM 634 O O . GLY A 1 87 ? 17.386 -20.508 3.959 1.00 53.84 87 GLY A O 1
ATOM 635 N N . SER A 1 88 ? 18.401 -18.922 2.726 1.00 60.44 88 SER A N 1
ATOM 636 C CA . SER A 1 88 ? 18.605 -17.901 3.752 1.00 60.44 88 SER A CA 1
ATOM 637 C C . SER A 1 88 ? 17.403 -17.728 4.696 1.00 60.44 88 SER A C 1
ATOM 639 O O . SER A 1 88 ? 16.262 -17.535 4.272 1.00 60.44 88 SER A O 1
ATOM 641 N N . GLY A 1 89 ? 17.678 -17.748 6.008 1.00 61.19 89 GLY A N 1
ATOM 642 C CA . GLY A 1 89 ? 16.686 -17.781 7.096 1.00 61.19 89 GLY A CA 1
ATOM 643 C C . GLY A 1 89 ? 15.680 -16.622 7.152 1.00 61.19 89 GLY A C 1
ATOM 644 O O . GLY A 1 89 ? 14.778 -16.643 7.981 1.00 61.19 89 GLY A O 1
ATOM 645 N N . VAL A 1 90 ? 15.783 -15.636 6.260 1.00 70.75 90 VAL A N 1
ATOM 646 C CA . VAL A 1 90 ? 14.850 -14.506 6.175 1.00 70.75 90 VAL A CA 1
ATOM 647 C C . VAL A 1 90 ? 13.509 -14.928 5.570 1.00 70.75 90 VAL A C 1
ATOM 649 O O . VAL A 1 90 ? 12.476 -14.477 6.055 1.00 70.75 90 VAL A O 1
ATOM 652 N N . SER A 1 91 ? 13.495 -15.822 4.570 1.00 67.56 91 SER A N 1
ATOM 653 C CA . SER A 1 91 ? 12.230 -16.281 3.965 1.00 67.56 91 SER A CA 1
ATOM 654 C C . SER A 1 91 ? 11.442 -17.164 4.931 1.00 67.56 91 SER A C 1
ATOM 656 O O . SER A 1 91 ? 10.256 -16.940 5.146 1.00 67.56 91 SER A O 1
ATOM 658 N N . TYR A 1 92 ? 12.125 -18.099 5.599 1.00 70.19 92 TYR A N 1
ATOM 659 C CA . TYR A 1 92 ? 11.497 -19.008 6.562 1.00 70.19 92 TYR A CA 1
ATOM 660 C C . TYR A 1 92 ? 10.955 -18.265 7.792 1.00 70.19 92 TYR A C 1
ATOM 662 O O . TYR A 1 92 ? 9.893 -18.598 8.315 1.00 70.19 92 TYR A O 1
ATOM 670 N N . TRP A 1 93 ? 11.663 -17.222 8.240 1.00 78.81 93 TRP A N 1
ATOM 671 C CA . TRP A 1 93 ? 11.214 -16.379 9.345 1.00 78.81 93 TRP A CA 1
ATOM 672 C C . TRP A 1 93 ? 9.999 -15.520 8.968 1.00 78.81 93 TRP A C 1
ATOM 674 O O . TRP A 1 93 ? 9.077 -15.400 9.773 1.00 78.81 93 TRP A O 1
ATOM 684 N N . LEU A 1 94 ? 9.955 -14.974 7.745 1.00 75.31 94 LEU A N 1
ATOM 685 C CA . LEU A 1 94 ? 8.808 -14.206 7.246 1.00 75.31 94 LEU A CA 1
ATOM 686 C C . LEU A 1 94 ? 7.563 -15.074 7.086 1.00 75.31 94 LEU A C 1
ATOM 688 O O . LEU A 1 94 ? 6.502 -14.665 7.550 1.00 75.31 94 LEU A O 1
ATOM 692 N N . ASP A 1 95 ? 7.696 -16.269 6.510 1.00 72.19 95 ASP A N 1
ATOM 693 C CA . ASP A 1 95 ? 6.577 -17.203 6.377 1.00 72.19 95 ASP A CA 1
ATOM 694 C C . ASP A 1 95 ? 6.071 -17.632 7.759 1.00 72.19 95 ASP A C 1
ATOM 696 O O . ASP A 1 95 ? 4.879 -17.528 8.049 1.00 72.19 95 ASP A O 1
ATOM 700 N N . HIS A 1 96 ? 6.968 -17.998 8.677 1.00 73.88 96 HIS A N 1
ATOM 701 C CA . HIS A 1 96 ? 6.578 -18.371 10.035 1.00 73.88 96 HIS A CA 1
ATOM 702 C C . HIS A 1 96 ? 5.917 -17.210 10.806 1.00 73.88 96 HIS A C 1
ATOM 704 O O . HIS A 1 96 ? 4.957 -17.424 11.549 1.00 73.88 96 HIS A O 1
ATOM 710 N N . TRP A 1 97 ? 6.383 -15.971 10.623 1.00 77.19 97 TRP A N 1
ATOM 711 C CA . TRP A 1 97 ? 5.801 -14.785 11.258 1.00 77.19 97 TRP A CA 1
ATOM 712 C C . TRP A 1 97 ? 4.426 -14.419 10.673 1.00 77.19 97 TRP A C 1
ATOM 714 O O . TRP A 1 97 ? 3.489 -14.172 11.436 1.00 77.19 97 TRP A O 1
ATOM 724 N N . LEU A 1 98 ? 4.269 -14.456 9.343 1.00 77.12 98 LEU A N 1
ATOM 725 C CA . LEU A 1 98 ? 2.993 -14.207 8.657 1.00 77.12 98 LEU A CA 1
ATOM 726 C C . LEU A 1 98 ? 1.941 -15.261 9.014 1.00 77.12 98 LEU A C 1
ATOM 728 O O . LEU A 1 98 ? 0.812 -14.907 9.353 1.00 77.12 98 LEU A O 1
ATOM 732 N N . PHE A 1 99 ? 2.307 -16.545 9.005 1.00 68.06 99 PHE A N 1
ATOM 733 C CA . PHE A 1 99 ? 1.382 -17.622 9.362 1.00 68.06 99 PHE A CA 1
ATOM 734 C C . PHE A 1 99 ? 1.013 -17.617 10.846 1.00 68.06 99 PHE A C 1
ATOM 736 O O . PHE A 1 99 ? -0.122 -17.946 11.189 1.00 68.06 99 PHE A O 1
ATOM 743 N N . ARG A 1 100 ? 1.919 -17.196 11.736 1.00 71.81 100 ARG A N 1
ATOM 744 C CA . ARG A 1 100 ? 1.618 -17.070 13.169 1.00 71.81 100 ARG A CA 1
ATOM 745 C C . ARG A 1 100 ? 0.630 -15.941 13.467 1.00 71.81 100 ARG A C 1
ATOM 747 O O . ARG A 1 100 ? -0.183 -16.098 14.367 1.00 71.81 100 ARG A O 1
ATOM 754 N N . TRP A 1 101 ? 0.666 -14.842 12.713 1.00 67.56 101 TRP A N 1
ATOM 755 C CA . TRP A 1 101 ? -0.321 -13.760 12.838 1.00 67.56 101 TRP A CA 1
ATOM 756 C C . TRP A 1 101 ? -1.697 -14.129 12.268 1.00 67.56 101 TRP A C 1
ATOM 758 O O . TRP A 1 101 ? -2.709 -13.613 12.734 1.00 67.56 101 TRP A O 1
ATOM 768 N N . PHE A 1 102 ? -1.738 -15.014 11.267 1.00 59.28 102 PHE A N 1
ATOM 769 C CA . PHE A 1 102 ? -2.980 -15.450 10.620 1.00 59.28 102 PHE A CA 1
ATOM 770 C C . PHE A 1 102 ? -3.598 -16.728 11.197 1.00 59.28 102 PHE A C 1
ATOM 772 O O . PHE A 1 102 ? -4.754 -17.013 10.879 1.00 59.28 102 PHE A O 1
ATOM 779 N N . ARG A 1 103 ? -2.896 -17.488 12.050 1.00 51.81 103 ARG A N 1
ATOM 780 C CA . ARG A 1 103 ? -3.534 -18.539 12.855 1.00 51.81 103 ARG A CA 1
ATOM 781 C C . ARG A 1 103 ? -4.451 -17.882 13.886 1.00 51.81 103 ARG A C 1
ATOM 783 O O . ARG A 1 103 ? -4.056 -17.645 15.021 1.00 51.81 103 ARG A O 1
ATOM 790 N N . LEU A 1 104 ? -5.692 -17.618 13.478 1.00 50.53 104 LEU A N 1
ATOM 791 C CA . LEU A 1 104 ? -6.824 -17.731 14.393 1.00 50.53 104 LEU A CA 1
ATOM 792 C C . LEU A 1 104 ? -6.680 -19.081 15.102 1.00 50.53 104 LEU A C 1
ATOM 794 O O . LEU A 1 104 ? -6.456 -20.083 14.420 1.00 50.53 104 LEU A O 1
ATOM 798 N N . ASP A 1 105 ? -6.761 -19.087 16.432 1.00 51.38 105 ASP A N 1
ATOM 799 C CA . ASP A 1 105 ? -6.722 -20.306 17.238 1.00 51.38 105 ASP A CA 1
ATOM 800 C C . ASP A 1 105 ? -7.673 -21.357 16.635 1.00 51.38 105 ASP A C 1
ATOM 802 O O . ASP A 1 105 ? -8.893 -21.169 16.653 1.00 51.38 105 ASP A O 1
ATOM 806 N N . PRO A 1 106 ? -7.152 -22.463 16.069 1.00 51.09 106 PRO A N 1
ATOM 807 C CA . PRO A 1 106 ? -7.983 -23.497 15.458 1.00 51.09 106 PRO A CA 1
ATOM 808 C C . PRO A 1 106 ? -8.729 -24.337 16.505 1.00 51.09 106 PRO A C 1
ATOM 810 O O . PRO A 1 106 ? -9.471 -25.240 16.141 1.00 51.09 106 PRO A O 1
ATOM 813 N N . THR A 1 107 ? -8.550 -24.045 17.798 1.00 51.34 107 THR A N 1
ATOM 814 C CA . THR A 1 107 ? -9.268 -24.686 18.906 1.00 51.34 107 THR A CA 1
ATOM 815 C C . THR A 1 107 ? -10.710 -24.198 19.054 1.00 51.34 107 THR A C 1
ATOM 817 O O . THR A 1 107 ? -11.463 -24.785 19.828 1.00 51.34 107 THR A O 1
ATOM 820 N N . GLN A 1 108 ? -11.150 -23.196 18.278 1.00 50.09 108 GLN A N 1
ATOM 821 C CA . GLN A 1 108 ? -12.579 -23.032 17.999 1.00 50.09 108 GLN A CA 1
ATOM 822 C C . GLN A 1 108 ? -13.028 -24.120 17.018 1.00 50.09 108 GLN A C 1
ATOM 824 O O . GLN A 1 108 ? -13.185 -23.901 15.815 1.00 50.09 108 GLN A O 1
ATOM 829 N N . GLU A 1 109 ? -13.234 -25.324 17.544 1.00 49.94 109 GLU A N 1
ATOM 830 C CA . GLU A 1 109 ? -13.919 -26.388 16.827 1.00 49.94 109 GLU A CA 1
ATOM 831 C C . GLU A 1 109 ? -15.371 -25.972 16.547 1.00 49.94 109 GLU A C 1
ATOM 833 O O . GLU A 1 109 ? -16.270 -26.109 17.367 1.00 49.94 109 GLU A O 1
ATOM 838 N N . ALA A 1 110 ? -15.561 -25.390 15.365 1.00 50.66 110 ALA A N 1
ATOM 839 C CA . ALA A 1 110 ? -16.708 -25.500 14.474 1.00 50.66 110 ALA A CA 1
ATOM 840 C C . ALA A 1 110 ? -18.041 -26.000 15.076 1.00 50.66 110 ALA A C 1
ATOM 842 O O . ALA A 1 110 ? -18.604 -26.999 14.621 1.00 50.66 110 ALA A O 1
ATOM 843 N N . SER A 1 111 ? -18.651 -25.227 15.974 1.00 53.75 111 SER A N 1
ATOM 844 C CA . SER A 1 111 ? -20.103 -25.259 16.114 1.00 53.75 111 SER A CA 1
ATOM 845 C C . SER A 1 111 ? -20.707 -24.428 14.984 1.00 53.75 111 SER A C 1
ATOM 847 O O . SER A 1 111 ? -20.478 -23.226 14.870 1.00 53.75 111 SER A O 1
ATOM 849 N N . LYS A 1 112 ? -21.537 -25.036 14.129 1.00 57.97 112 LYS A N 1
ATOM 850 C CA . LYS A 1 112 ? -22.333 -24.303 13.121 1.00 57.97 112 LYS A CA 1
ATOM 851 C C . LYS A 1 112 ? -23.239 -23.225 13.754 1.00 57.97 112 LYS A C 1
ATOM 853 O O . LYS A 1 112 ? -23.743 -22.368 13.026 1.00 57.97 112 LYS A O 1
ATOM 858 N N . ALA A 1 113 ? -23.424 -23.243 15.080 1.00 60.28 113 ALA A N 1
ATOM 859 C CA . ALA A 1 113 ? -24.066 -22.170 15.833 1.00 60.28 113 ALA A CA 1
ATOM 860 C C . ALA A 1 113 ? -23.217 -20.879 15.876 1.00 60.28 113 ALA A C 1
ATOM 862 O O . ALA A 1 113 ? -23.778 -19.790 15.753 1.00 60.28 113 ALA A O 1
ATOM 863 N N . ASP A 1 114 ? -21.884 -20.977 15.915 1.00 69.31 114 ASP A N 1
ATOM 864 C CA . ASP A 1 114 ? -20.980 -19.819 16.026 1.00 69.31 114 ASP A CA 1
ATOM 865 C C . ASP A 1 114 ? -20.821 -19.048 14.715 1.00 69.31 114 ASP A C 1
ATOM 867 O O . ASP A 1 114 ? -20.563 -17.846 14.721 1.00 69.31 114 ASP A O 1
ATOM 871 N N . ALA A 1 115 ? -21.071 -19.681 13.564 1.00 76.06 115 ALA A N 1
ATOM 872 C CA . ALA A 1 115 ? -21.059 -18.984 12.277 1.00 76.06 115 ALA A CA 1
ATOM 873 C C . ALA A 1 115 ? -22.136 -17.882 12.196 1.00 76.06 115 ALA A C 1
ATOM 875 O O . ALA A 1 115 ? -21.963 -16.900 11.466 1.00 76.06 115 ALA A O 1
ATOM 876 N N . LYS A 1 116 ? -23.250 -18.029 12.932 1.00 81.19 116 LYS A N 1
ATOM 877 C CA . LYS A 1 116 ? -24.263 -16.969 13.063 1.00 81.19 116 LYS A CA 1
ATOM 878 C C . LYS A 1 116 ? -23.763 -15.842 13.971 1.00 81.19 116 LYS A C 1
ATOM 880 O O . LYS A 1 116 ? -23.832 -14.688 13.552 1.00 81.19 116 LYS A O 1
ATOM 885 N N . GLY A 1 117 ? -23.172 -16.179 15.121 1.00 85.62 117 GLY A N 1
ATOM 886 C CA . GLY A 1 117 ? -22.569 -15.203 16.037 1.00 85.62 117 GLY A CA 1
ATOM 887 C C . GLY A 1 117 ? -21.457 -14.382 15.377 1.00 85.62 117 GLY A C 1
ATOM 888 O O . GLY A 1 117 ? -21.469 -13.156 15.436 1.00 85.62 117 GLY A O 1
ATOM 889 N N . LEU A 1 118 ? -20.576 -15.027 14.606 1.00 85.94 118 LEU A N 1
ATOM 890 C CA . LEU A 1 118 ? -19.492 -14.357 13.886 1.00 85.94 118 LEU A CA 1
ATOM 891 C C . LEU A 1 118 ? -20.013 -13.334 12.869 1.00 85.94 118 LEU A C 1
ATOM 893 O O . LEU A 1 118 ? -19.450 -12.249 12.736 1.00 85.94 118 LEU A O 1
ATOM 897 N N . LYS A 1 119 ? -21.091 -13.654 12.140 1.00 86.75 119 LYS A N 1
ATOM 898 C CA . LYS A 1 119 ? -21.707 -12.714 11.188 1.00 86.75 119 LYS A CA 1
ATOM 899 C C . LYS A 1 119 ? -22.299 -11.504 11.900 1.00 86.75 119 LYS A C 1
ATOM 901 O O . LYS A 1 119 ? -22.180 -10.390 11.393 1.00 86.75 119 LYS A O 1
ATOM 906 N N . GLU A 1 120 ? -22.925 -11.709 13.053 1.00 91.81 120 GLU A N 1
ATOM 907 C CA . GLU A 1 120 ? -23.479 -10.628 13.869 1.00 91.81 120 GLU A CA 1
ATOM 908 C C . GLU A 1 120 ? -22.376 -9.741 14.453 1.00 91.81 120 GLU A C 1
ATOM 910 O O . GLU A 1 120 ? -22.483 -8.511 14.377 1.00 91.81 120 GLU A O 1
ATOM 915 N N . ASP A 1 121 ? -21.277 -10.337 14.915 1.00 88.50 121 ASP A N 1
ATOM 916 C CA . ASP A 1 121 ? -20.097 -9.623 15.401 1.00 88.50 121 ASP A CA 1
ATOM 917 C C . ASP A 1 121 ? -19.389 -8.855 14.281 1.00 88.50 121 ASP A C 1
ATOM 919 O O . ASP A 1 121 ? -19.121 -7.660 14.425 1.00 88.50 121 ASP A O 1
ATOM 923 N N . LEU A 1 122 ? -19.184 -9.466 13.111 1.00 87.69 122 LEU A N 1
ATOM 924 C CA . LEU A 1 122 ? -18.669 -8.789 11.915 1.00 87.69 122 LEU A CA 1
ATOM 925 C C . LEU A 1 122 ? -19.587 -7.647 11.477 1.00 87.69 122 LEU A C 1
ATOM 927 O O . LEU A 1 122 ? -19.105 -6.569 11.135 1.00 87.69 122 LEU A O 1
ATOM 931 N N . ALA A 1 123 ? -20.907 -7.830 11.518 1.00 91.50 123 ALA A N 1
ATOM 932 C CA . ALA A 1 123 ? -21.862 -6.769 11.205 1.00 91.50 123 ALA A CA 1
ATOM 933 C C . ALA A 1 123 ? -21.839 -5.650 12.258 1.00 91.50 123 ALA A C 1
ATOM 935 O O . ALA A 1 123 ? -22.062 -4.476 11.939 1.00 91.50 123 ALA A O 1
ATOM 936 N N . ARG A 1 124 ? -21.566 -5.978 13.524 1.00 88.56 124 ARG A N 1
ATOM 937 C CA . ARG A 1 124 ? -21.379 -5.004 14.604 1.00 88.56 124 ARG A CA 1
ATOM 938 C C . ARG A 1 124 ? -20.100 -4.196 14.397 1.00 88.56 124 ARG A C 1
ATOM 940 O O . ARG A 1 124 ? -20.165 -2.967 14.419 1.00 88.56 124 ARG A O 1
ATOM 947 N N . VAL A 1 125 ? -18.981 -4.860 14.105 1.00 87.25 125 VAL A N 1
ATOM 948 C CA . VAL A 1 125 ? -17.697 -4.224 13.770 1.00 87.25 125 VAL A CA 1
ATOM 949 C C . VAL A 1 125 ? -17.827 -3.388 12.495 1.00 87.25 125 VAL A C 1
ATOM 951 O O . VAL A 1 125 ? -17.396 -2.238 12.464 1.00 87.25 125 VAL A O 1
ATOM 954 N N . GLY A 1 126 ? -18.511 -3.903 11.473 1.00 88.00 126 GLY A N 1
ATOM 955 C CA . GLY A 1 126 ? -18.778 -3.200 10.219 1.00 88.00 126 GLY A CA 1
ATOM 956 C C . GLY A 1 126 ? -19.629 -1.944 10.409 1.00 88.00 126 GLY A C 1
ATOM 957 O O . GLY A 1 126 ? -19.343 -0.904 9.815 1.00 88.00 126 GLY A O 1
ATOM 958 N N . ARG A 1 127 ? -20.636 -1.982 11.293 1.00 90.38 127 ARG A N 1
ATOM 959 C CA . ARG A 1 127 ? -21.403 -0.783 11.677 1.00 90.38 127 ARG A CA 1
ATOM 960 C C . ARG A 1 127 ? -20.539 0.250 12.390 1.00 90.38 127 ARG A C 1
ATOM 962 O O . ARG A 1 127 ? -20.723 1.439 12.141 1.00 90.38 127 ARG A O 1
ATOM 969 N N . LEU A 1 128 ? -19.588 -0.189 13.212 1.00 85.88 128 LEU A N 1
ATOM 970 C CA . LEU A 1 128 ? -18.622 0.697 13.860 1.00 85.88 128 LEU A CA 1
ATOM 971 C C . LEU A 1 128 ? -17.678 1.346 12.837 1.00 85.88 128 LEU A C 1
ATOM 973 O O . LEU A 1 128 ? -17.471 2.558 12.853 1.00 85.88 128 LEU A O 1
ATOM 977 N N . ALA A 1 129 ? -17.191 0.556 11.878 1.00 87.69 129 ALA A N 1
ATOM 978 C CA . ALA A 1 129 ? -16.318 1.011 10.798 1.00 87.69 129 ALA A CA 1
ATOM 979 C C . ALA A 1 129 ? -17.032 1.898 9.761 1.00 87.69 129 ALA A C 1
ATOM 981 O O . ALA A 1 129 ? -16.375 2.592 8.983 1.00 87.69 129 ALA A O 1
ATOM 982 N N . ARG A 1 130 ? -18.373 1.929 9.752 1.00 88.62 130 ARG A N 1
ATOM 983 C CA . ARG A 1 130 ? -19.176 2.666 8.764 1.00 88.62 130 ARG A CA 1
ATOM 984 C C . ARG A 1 130 ? -18.829 4.153 8.700 1.00 88.62 130 ARG A C 1
ATOM 986 O O . ARG A 1 130 ? -18.889 4.739 7.622 1.00 88.62 130 ARG A O 1
ATOM 993 N N . HIS A 1 131 ? -18.447 4.759 9.826 1.00 85.44 131 HIS A N 1
ATOM 994 C CA . HIS A 1 131 ? -18.082 6.177 9.864 1.00 85.44 131 HIS A CA 1
ATOM 995 C C . HIS A 1 131 ? -16.790 6.487 9.084 1.00 85.44 131 HIS A C 1
ATOM 997 O O . HIS A 1 131 ? -16.649 7.578 8.541 1.00 85.44 131 HIS A O 1
ATOM 1003 N N . GLU A 1 132 ? -15.878 5.519 8.968 1.00 89.62 132 GLU A N 1
ATOM 1004 C CA . GLU A 1 132 ? -14.580 5.660 8.287 1.00 89.62 132 GLU A CA 1
ATOM 1005 C C . GLU A 1 132 ? -14.519 4.874 6.963 1.00 89.62 132 GLU A C 1
ATOM 1007 O O . GLU A 1 132 ? -13.458 4.742 6.347 1.00 89.62 132 GLU A O 1
ATOM 1012 N N . TRP A 1 133 ? -15.667 4.388 6.477 1.00 91.06 133 TRP A N 1
ATOM 1013 C CA . TRP A 1 133 ? -15.758 3.566 5.267 1.00 91.06 133 TRP A CA 1
ATOM 1014 C C . TRP A 1 133 ? -15.172 4.257 4.030 1.00 91.06 133 TRP A C 1
ATOM 1016 O O . TRP A 1 133 ? -14.563 3.611 3.181 1.00 91.06 133 TRP A O 1
ATOM 1026 N N . HIS A 1 134 ? -15.298 5.584 3.939 1.00 90.44 134 HIS A N 1
ATOM 1027 C CA . HIS A 1 134 ? -14.740 6.357 2.829 1.00 90.44 134 HIS A CA 1
ATOM 1028 C C . HIS A 1 134 ? -13.210 6.299 2.785 1.00 90.44 134 HIS A C 1
ATOM 1030 O O . HIS A 1 134 ? -12.641 6.111 1.712 1.00 90.44 134 HIS A O 1
ATOM 1036 N N . THR A 1 135 ? -12.548 6.412 3.938 1.00 89.44 135 THR A N 1
ATOM 1037 C CA . THR A 1 135 ? -11.085 6.334 4.041 1.00 89.44 135 THR A CA 1
ATOM 1038 C C . THR A 1 135 ? -10.592 4.934 3.661 1.00 89.44 135 THR A C 1
ATOM 1040 O O . THR A 1 135 ? -9.613 4.800 2.927 1.00 89.44 135 THR A O 1
ATOM 1043 N N . LEU A 1 136 ? -11.314 3.893 4.094 1.00 89.50 136 LEU A N 1
ATOM 1044 C CA . LEU A 1 136 ? -11.024 2.497 3.751 1.00 89.50 136 LEU A CA 1
ATOM 1045 C C . LEU A 1 136 ? -11.203 2.219 2.256 1.00 89.50 136 LEU A C 1
ATOM 1047 O O . LEU A 1 136 ? -10.283 1.717 1.616 1.00 89.50 136 LEU A O 1
ATOM 1051 N N . CYS A 1 137 ? -12.347 2.600 1.681 1.00 91.12 137 CYS A N 1
ATOM 1052 C CA . CYS A 1 137 ? -12.607 2.459 0.247 1.00 91.12 137 CYS A CA 1
ATOM 1053 C C . CYS A 1 137 ? -11.563 3.185 -0.598 1.00 91.12 137 CYS A C 1
ATOM 1055 O O . CYS A 1 137 ? -11.099 2.643 -1.597 1.00 91.12 137 CYS A O 1
ATOM 1057 N N . LEU A 1 138 ? -11.154 4.386 -0.183 1.00 91.12 138 LEU A N 1
ATOM 1058 C CA . LEU A 1 138 ? -10.107 5.134 -0.867 1.00 91.12 138 LEU A CA 1
ATOM 1059 C C . LEU A 1 138 ? -8.764 4.387 -0.833 1.00 91.12 138 LEU A C 1
ATOM 1061 O O . LEU A 1 138 ? -8.096 4.275 -1.859 1.00 91.12 138 LEU A O 1
ATOM 1065 N N . GLY A 1 139 ? -8.380 3.829 0.319 1.00 92.56 139 GLY A N 1
ATOM 1066 C CA . GLY A 1 139 ? -7.159 3.029 0.431 1.00 92.56 139 GLY A CA 1
ATOM 1067 C C . GLY A 1 139 ? -7.205 1.731 -0.386 1.00 92.56 139 GLY A C 1
ATOM 1068 O O . GLY A 1 139 ? -6.197 1.367 -0.989 1.00 92.56 139 GLY A O 1
ATOM 1069 N N . ILE A 1 140 ? -8.365 1.071 -0.472 1.00 91.00 140 ILE A N 1
ATOM 1070 C CA . ILE A 1 140 ? -8.578 -0.090 -1.355 1.00 91.00 140 ILE A CA 1
ATOM 1071 C C . ILE A 1 140 ? -8.478 0.326 -2.829 1.00 91.00 140 ILE A C 1
ATOM 1073 O O . ILE A 1 140 ? -7.848 -0.373 -3.616 1.00 91.00 140 ILE A O 1
ATOM 1077 N N . GLY A 1 141 ? -9.020 1.486 -3.205 1.00 92.88 141 GLY A N 1
ATOM 1078 C CA . GLY A 1 141 ? -8.851 2.037 -4.550 1.00 92.88 141 GLY A CA 1
ATOM 1079 C C . GLY A 1 141 ? -7.373 2.180 -4.917 1.00 92.88 141 GLY A C 1
ATOM 1080 O O . GLY A 1 141 ? -6.932 1.626 -5.920 1.00 92.88 141 GLY A O 1
ATOM 1081 N N . PHE A 1 142 ? -6.578 2.817 -4.051 1.00 93.06 142 PHE A N 1
ATOM 1082 C CA . PHE A 1 142 ? -5.133 2.944 -4.267 1.00 93.06 142 PHE A CA 1
ATOM 1083 C C . PHE A 1 142 ? -4.386 1.607 -4.260 1.00 93.06 142 PHE A C 1
ATOM 1085 O O . PHE A 1 142 ? -3.406 1.460 -4.988 1.00 93.06 142 PHE A O 1
ATOM 1092 N N . LEU A 1 143 ? -4.844 0.623 -3.479 1.00 93.12 143 LEU A N 1
ATOM 1093 C CA . LEU A 1 143 ? -4.320 -0.744 -3.521 1.00 93.12 143 LEU A CA 1
ATOM 1094 C C . LEU A 1 143 ? -4.516 -1.365 -4.908 1.00 93.12 143 LEU A C 1
ATOM 1096 O O . LEU A 1 143 ? -3.561 -1.905 -5.461 1.00 93.12 143 LEU A O 1
ATOM 1100 N N . LEU A 1 144 ? -5.722 -1.271 -5.470 1.00 93.50 144 LEU A N 1
ATOM 1101 C CA . LEU A 1 144 ? -6.031 -1.829 -6.787 1.00 93.50 144 LEU A CA 1
ATOM 1102 C C . LEU A 1 144 ? -5.228 -1.135 -7.887 1.00 93.50 144 LEU A C 1
ATOM 1104 O O . LEU A 1 144 ? -4.648 -1.806 -8.738 1.00 93.50 144 LEU A O 1
ATOM 1108 N N . THR A 1 145 ? -5.108 0.194 -7.832 1.00 91.94 145 THR A N 1
ATOM 1109 C CA . THR A 1 145 ? -4.271 0.934 -8.782 1.00 91.94 145 THR A CA 1
ATOM 1110 C C . THR A 1 145 ? -2.802 0.510 -8.670 1.00 91.94 145 THR A C 1
ATOM 1112 O O . THR A 1 145 ? -2.156 0.251 -9.684 1.00 91.94 145 THR A O 1
ATOM 1115 N N . ALA A 1 146 ? -2.265 0.376 -7.452 1.00 91.75 146 ALA A N 1
ATOM 1116 C CA . ALA A 1 146 ? -0.895 -0.091 -7.234 1.00 91.75 146 ALA A CA 1
ATOM 1117 C C . ALA A 1 146 ? -0.680 -1.531 -7.736 1.00 91.75 146 ALA A C 1
ATOM 1119 O O . ALA A 1 146 ? 0.359 -1.823 -8.328 1.00 91.75 146 ALA A O 1
ATOM 1120 N N . ALA A 1 147 ? -1.662 -2.417 -7.552 1.00 92.25 147 ALA A N 1
ATOM 1121 C CA . ALA A 1 147 ? -1.628 -3.770 -8.099 1.00 92.25 147 ALA A CA 1
ATOM 1122 C C . ALA A 1 147 ? -1.597 -3.759 -9.637 1.00 92.25 147 ALA A C 1
ATOM 1124 O O . ALA A 1 147 ? -0.783 -4.468 -10.226 1.00 92.25 147 ALA A O 1
ATOM 1125 N N . GLY A 1 148 ? -2.384 -2.886 -10.276 1.00 91.56 148 GLY A N 1
ATOM 1126 C CA . GLY A 1 148 ? -2.353 -2.687 -11.727 1.00 91.56 148 GLY A CA 1
ATOM 1127 C C . GLY A 1 148 ? -0.996 -2.192 -12.238 1.00 91.56 148 GLY A C 1
ATOM 1128 O O . GLY A 1 148 ? -0.484 -2.688 -13.238 1.00 91.56 148 GLY A O 1
ATOM 1129 N N . PHE A 1 149 ? -0.333 -1.273 -11.526 1.00 92.06 149 PHE A N 1
ATOM 1130 C CA . PHE A 1 149 ? 1.038 -0.892 -11.888 1.00 92.06 149 PHE A CA 1
ATOM 1131 C C . PHE A 1 149 ? 2.002 -2.075 -11.793 1.00 92.06 149 PHE A C 1
ATOM 1133 O O . PHE A 1 149 ? 2.837 -2.253 -12.678 1.00 92.06 149 PHE A O 1
ATOM 1140 N N . ARG A 1 150 ? 1.872 -2.910 -10.756 1.00 92.06 150 ARG A N 1
ATOM 1141 C CA . ARG A 1 150 ? 2.738 -4.077 -10.556 1.00 92.06 150 ARG A CA 1
ATOM 1142 C C . ARG A 1 150 ? 2.625 -5.092 -11.698 1.00 92.06 150 ARG A C 1
ATOM 1144 O O . ARG A 1 150 ? 3.644 -5.667 -12.070 1.00 92.06 150 ARG A O 1
ATOM 1151 N N . THR A 1 151 ? 1.441 -5.279 -12.282 1.00 92.12 151 THR A N 1
ATOM 1152 C CA . THR A 1 151 ? 1.248 -6.177 -13.436 1.00 92.12 151 THR A CA 1
ATOM 1153 C C . THR A 1 151 ? 1.788 -5.597 -14.745 1.00 92.12 151 THR A C 1
ATOM 1155 O O . THR A 1 151 ? 2.206 -6.355 -15.615 1.00 92.12 151 THR A O 1
ATOM 1158 N N . LEU A 1 152 ? 1.845 -4.268 -14.888 1.00 90.81 152 LEU A N 1
ATOM 1159 C CA . LEU A 1 152 ? 2.347 -3.603 -16.101 1.00 90.81 152 LEU A CA 1
ATOM 1160 C C . LEU A 1 152 ? 3.881 -3.566 -16.203 1.00 90.81 152 LEU A C 1
ATOM 1162 O O . LEU A 1 152 ? 4.419 -3.469 -17.307 1.00 90.81 152 LEU A O 1
ATOM 1166 N N . ILE A 1 153 ? 4.600 -3.653 -15.079 1.00 91.94 153 ILE A N 1
ATOM 1167 C CA . ILE A 1 153 ? 6.074 -3.642 -15.052 1.00 91.94 153 ILE A CA 1
ATOM 1168 C C . ILE A 1 153 ? 6.691 -4.741 -15.943 1.00 91.94 153 ILE A C 1
ATOM 1170 O O . ILE A 1 153 ? 7.486 -4.385 -16.815 1.00 91.94 153 ILE A O 1
ATOM 1174 N N . PRO A 1 154 ? 6.350 -6.041 -15.807 1.00 93.56 154 PRO A N 1
ATOM 1175 C CA . PRO A 1 154 ? 6.947 -7.086 -16.646 1.00 93.56 154 PRO A CA 1
ATOM 1176 C C . PRO A 1 154 ? 6.635 -6.908 -18.138 1.00 93.56 154 PRO A C 1
ATOM 1178 O O . PRO A 1 154 ? 7.500 -7.164 -18.972 1.00 93.56 154 PRO A O 1
ATOM 1181 N N . GLN A 1 155 ? 5.450 -6.395 -18.491 1.00 90.88 155 GLN A N 1
ATOM 1182 C CA . GLN A 1 155 ? 5.092 -6.111 -19.884 1.00 90.88 155 GLN A CA 1
ATOM 1183 C C . GLN A 1 155 ? 5.956 -4.984 -20.473 1.00 90.88 155 GLN A C 1
ATOM 1185 O O . GLN A 1 155 ? 6.430 -5.082 -21.607 1.00 90.88 155 GLN A O 1
ATOM 1190 N N . ALA A 1 156 ? 6.206 -3.927 -19.693 1.00 90.00 156 ALA A N 1
ATOM 1191 C CA . ALA A 1 156 ? 7.097 -2.848 -20.103 1.00 90.00 156 ALA A CA 1
ATOM 1192 C C . ALA A 1 156 ? 8.532 -3.360 -20.309 1.00 90.00 156 ALA A C 1
ATOM 1194 O O . ALA A 1 156 ? 9.123 -3.076 -21.351 1.00 90.00 156 ALA A O 1
ATOM 1195 N N . VAL A 1 157 ? 9.054 -4.169 -19.381 1.00 93.69 157 VAL A N 1
ATOM 1196 C CA . VAL A 1 157 ? 10.394 -4.778 -19.484 1.00 93.69 157 VAL A CA 1
ATOM 1197 C C . VAL A 1 157 ? 10.507 -5.697 -20.705 1.00 93.69 157 VAL A C 1
ATOM 1199 O O . VAL A 1 157 ? 11.491 -5.631 -21.440 1.00 93.69 157 VAL A O 1
ATOM 1202 N N . ALA A 1 158 ? 9.487 -6.510 -20.989 1.00 92.94 158 ALA A N 1
ATOM 1203 C CA . ALA A 1 158 ? 9.481 -7.357 -22.180 1.00 92.94 158 ALA A CA 1
ATOM 1204 C C 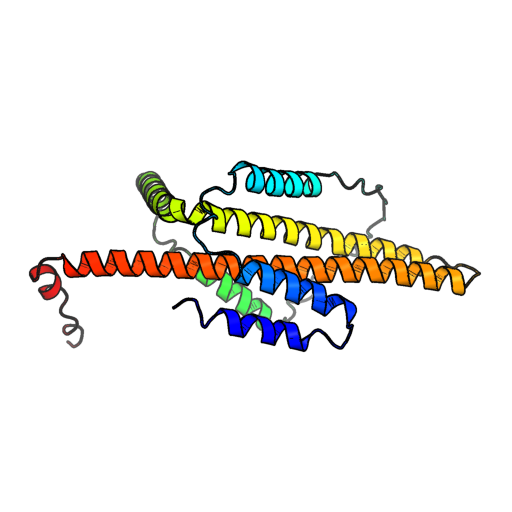. ALA A 1 158 ? 9.592 -6.521 -23.468 1.00 92.94 158 ALA A C 1
ATOM 1206 O O . ALA A 1 158 ? 10.405 -6.821 -24.341 1.00 92.94 158 ALA A O 1
ATOM 1207 N N . SER A 1 159 ? 8.842 -5.416 -23.561 1.00 86.81 159 SER A N 1
ATOM 1208 C CA . SER A 1 159 ? 8.914 -4.518 -24.721 1.00 86.81 159 SER A CA 1
ATOM 1209 C C . SER A 1 159 ? 10.275 -3.828 -24.866 1.00 86.81 159 SER A C 1
ATOM 1211 O O . SER A 1 159 ? 10.753 -3.657 -25.986 1.00 86.81 159 SER A O 1
ATOM 1213 N N . THR A 1 160 ? 10.930 -3.470 -23.752 1.00 89.94 160 THR A N 1
ATOM 1214 C CA . THR A 1 160 ? 12.262 -2.848 -23.788 1.00 89.94 160 THR A CA 1
ATOM 1215 C C . THR A 1 160 ? 13.313 -3.850 -24.260 1.00 89.94 160 THR A C 1
ATOM 1217 O O . THR A 1 160 ? 14.194 -3.497 -25.038 1.00 89.94 160 THR A O 1
ATOM 1220 N N . LEU A 1 161 ? 13.190 -5.110 -23.828 1.00 92.31 161 LEU A N 1
ATOM 1221 C CA . LEU A 1 161 ? 14.116 -6.181 -24.182 1.00 92.31 161 LEU A CA 1
ATOM 1222 C C . LEU A 1 161 ? 14.051 -6.522 -25.678 1.00 92.31 161 LEU A C 1
ATOM 1224 O O . LEU A 1 161 ? 15.087 -6.657 -26.318 1.00 92.31 161 LEU A O 1
ATOM 1228 N N . ILE A 1 162 ? 12.848 -6.590 -26.258 1.00 90.56 162 ILE A N 1
ATOM 1229 C CA . ILE A 1 162 ? 12.666 -6.872 -27.694 1.00 90.56 162 ILE A CA 1
ATOM 1230 C C . ILE A 1 162 ? 13.302 -5.778 -28.565 1.00 90.56 162 ILE A C 1
ATOM 1232 O O . ILE A 1 162 ? 13.913 -6.083 -29.585 1.00 90.56 162 ILE A O 1
ATOM 1236 N N . VAL A 1 163 ? 13.184 -4.507 -28.163 1.00 87.50 163 VAL A N 1
ATOM 1237 C CA . VAL A 1 163 ? 13.823 -3.383 -28.870 1.00 87.50 163 VAL A CA 1
ATOM 1238 C C . VAL A 1 163 ? 15.345 -3.443 -28.740 1.00 87.50 163 VAL A C 1
ATOM 1240 O O . VAL A 1 163 ? 16.047 -3.143 -29.698 1.00 87.50 163 VAL A O 1
ATOM 1243 N N . ALA A 1 164 ? 15.860 -3.856 -27.581 1.00 88.31 164 ALA A N 1
ATOM 1244 C CA . ALA A 1 164 ? 17.297 -3.985 -27.360 1.00 88.31 164 ALA A CA 1
ATOM 1245 C C . ALA A 1 164 ? 17.929 -5.149 -28.145 1.00 88.31 164 ALA A C 1
ATOM 1247 O O . ALA A 1 164 ? 19.083 -5.044 -28.545 1.00 88.31 164 ALA A O 1
ATOM 1248 N N . LEU A 1 165 ? 17.184 -6.238 -28.369 1.00 92.25 165 LEU A N 1
ATOM 1249 C CA . LEU A 1 165 ? 17.670 -7.445 -29.048 1.00 92.25 165 LEU A CA 1
ATOM 1250 C C . LEU A 1 165 ? 17.640 -7.369 -30.579 1.00 92.25 165 LEU A C 1
ATOM 1252 O O . LEU A 1 165 ? 18.261 -8.211 -31.221 1.00 92.25 165 LEU A O 1
ATOM 1256 N N . LYS A 1 166 ? 16.922 -6.414 -31.182 1.00 90.44 166 LYS A N 1
ATOM 1257 C CA . LYS A 1 166 ? 16.926 -6.241 -32.641 1.00 90.44 166 LYS A CA 1
ATOM 1258 C C . LYS A 1 166 ? 18.252 -5.600 -33.080 1.00 90.44 166 LYS A C 1
ATOM 1260 O O . LYS A 1 166 ? 18.493 -4.455 -32.700 1.00 90.44 166 LYS A O 1
ATOM 1265 N N . PRO A 1 167 ? 19.097 -6.289 -33.871 1.00 80.50 167 PRO A N 1
ATOM 1266 C CA . PRO A 1 167 ? 20.304 -5.687 -34.422 1.00 80.50 167 PRO A CA 1
ATOM 1267 C C . PRO A 1 167 ? 19.902 -4.700 -35.526 1.00 80.50 167 PRO A C 1
ATOM 1269 O O . PRO A 1 167 ? 19.553 -5.110 -36.632 1.00 80.50 167 PRO A O 1
ATOM 1272 N N . GLU A 1 168 ? 19.889 -3.404 -35.216 1.00 78.25 168 GLU A N 1
ATOM 1273 C CA . GLU A 1 168 ? 19.768 -2.342 -36.221 1.00 78.25 168 GLU A CA 1
ATOM 1274 C C . GLU A 1 168 ? 21.147 -1.844 -36.660 1.00 78.25 168 GLU A C 1
ATOM 1276 O O . GLU A 1 168 ? 22.096 -1.828 -35.877 1.00 78.25 168 GLU A O 1
ATOM 1281 N N . ALA A 1 169 ? 21.240 -1.412 -37.920 1.00 73.81 169 ALA A N 1
ATOM 1282 C CA . ALA A 1 169 ? 22.450 -0.818 -38.485 1.00 73.81 169 ALA A CA 1
ATOM 1283 C C . ALA A 1 169 ? 22.735 0.599 -37.936 1.00 73.81 169 ALA A C 1
ATOM 1285 O O . ALA A 1 169 ? 23.886 1.033 -37.941 1.00 73.81 169 ALA A O 1
ATOM 1286 N N . ASP A 1 170 ? 21.718 1.290 -37.403 1.00 86.38 170 ASP A N 1
ATOM 1287 C CA . ASP A 1 170 ? 21.808 2.687 -36.969 1.00 86.38 170 ASP A CA 1
ATOM 1288 C C . ASP A 1 170 ? 21.836 2.826 -35.435 1.00 86.38 170 ASP A C 1
ATOM 1290 O O . ASP A 1 170 ? 20.807 2.884 -34.755 1.00 86.38 170 ASP A O 1
ATOM 1294 N N . ALA A 1 171 ? 23.037 2.972 -34.868 1.00 86.69 171 ALA A N 1
ATOM 1295 C CA . ALA A 1 171 ? 23.250 3.092 -33.419 1.00 86.69 171 ALA A CA 1
ATOM 1296 C C . ALA A 1 171 ? 22.468 4.253 -32.756 1.00 86.69 171 ALA A C 1
ATOM 1298 O O . ALA A 1 171 ? 22.059 4.166 -31.593 1.00 86.69 171 ALA A O 1
ATOM 1299 N N . HIS A 1 172 ? 22.229 5.349 -33.486 1.00 89.00 172 HIS A N 1
ATOM 1300 C CA . HIS A 1 172 ? 21.521 6.520 -32.959 1.00 89.00 172 HIS A CA 1
ATOM 1301 C C . HIS A 1 172 ? 20.010 6.291 -32.783 1.00 89.00 172 HIS A C 1
ATOM 1303 O O . HIS A 1 172 ? 19.436 6.757 -31.792 1.00 89.00 172 HIS A O 1
ATOM 1309 N N . ALA A 1 173 ? 19.366 5.549 -33.690 1.00 88.38 173 ALA A N 1
ATOM 1310 C CA . ALA A 1 173 ? 17.934 5.254 -33.612 1.00 88.38 173 ALA A CA 1
ATOM 1311 C C . ALA A 1 173 ? 17.620 4.331 -32.420 1.00 88.38 173 ALA A C 1
ATOM 1313 O O . ALA A 1 173 ? 16.689 4.588 -31.643 1.00 88.38 173 ALA A O 1
ATOM 1314 N N . GLN A 1 174 ? 18.474 3.325 -32.199 1.00 89.94 174 GLN A N 1
ATOM 1315 C CA . GLN A 1 174 ? 18.362 2.388 -31.082 1.00 89.94 174 GLN A CA 1
ATOM 1316 C C . GLN A 1 174 ? 18.460 3.095 -29.720 1.00 89.94 174 GLN A C 1
ATOM 1318 O O . GLN A 1 174 ? 17.651 2.835 -28.821 1.00 89.94 174 GLN A O 1
ATOM 1323 N N . HIS A 1 175 ? 19.394 4.043 -29.566 1.00 90.31 175 HIS A N 1
ATOM 1324 C CA . HIS A 1 175 ? 19.547 4.799 -28.320 1.00 90.31 175 HIS A CA 1
ATOM 1325 C C . HIS A 1 175 ? 18.271 5.580 -27.961 1.00 90.31 175 HIS A C 1
ATOM 1327 O O . HIS A 1 175 ? 17.807 5.546 -26.817 1.00 90.31 175 HIS A O 1
ATOM 1333 N N . GLN 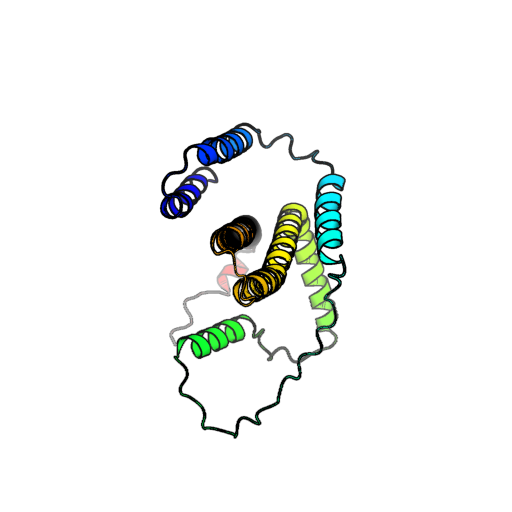A 1 176 ? 17.645 6.241 -28.940 1.00 93.00 176 GLN A N 1
ATOM 1334 C CA . GLN A 1 176 ? 16.430 7.020 -28.699 1.00 93.00 176 GLN A CA 1
ATOM 1335 C C . GLN A 1 176 ? 15.233 6.131 -28.319 1.00 93.00 176 GLN A C 1
ATOM 1337 O O . GLN A 1 176 ? 14.430 6.500 -27.450 1.00 93.00 176 GLN A O 1
ATOM 1342 N N . ALA A 1 177 ? 15.119 4.947 -28.930 1.00 89.81 177 ALA A N 1
ATOM 1343 C CA . ALA A 1 177 ? 14.095 3.967 -28.581 1.00 89.81 177 ALA A CA 1
ATOM 1344 C C . ALA A 1 177 ? 14.277 3.446 -27.142 1.00 89.81 177 ALA A C 1
ATOM 1346 O O . ALA A 1 177 ? 13.308 3.394 -26.372 1.00 89.81 177 ALA A O 1
ATOM 1347 N N . LEU A 1 178 ? 15.523 3.166 -26.744 1.00 90.81 178 LEU A N 1
ATOM 1348 C CA . LEU A 1 178 ? 15.864 2.721 -25.395 1.00 90.81 178 LEU A CA 1
ATOM 1349 C C . LEU A 1 178 ? 15.498 3.779 -24.344 1.00 90.81 178 LEU A C 1
ATOM 1351 O O . LEU A 1 178 ? 14.768 3.472 -23.400 1.00 90.81 178 LEU A O 1
ATOM 1355 N N . VAL A 1 179 ? 15.898 5.040 -24.541 1.00 93.56 179 VAL A N 1
ATOM 1356 C CA . VAL A 1 179 ? 15.587 6.148 -23.615 1.00 93.56 179 VAL A CA 1
ATOM 1357 C C . VAL A 1 179 ? 14.077 6.338 -23.452 1.00 93.56 179 VAL A C 1
ATOM 1359 O O . VAL A 1 179 ? 13.581 6.529 -22.337 1.00 93.56 179 VAL A O 1
ATOM 1362 N N . ARG A 1 180 ? 13.308 6.241 -24.544 1.00 92.00 180 ARG A N 1
ATOM 1363 C CA . ARG A 1 180 ? 11.841 6.356 -24.498 1.00 92.00 180 ARG A CA 1
ATOM 1364 C C . ARG A 1 180 ? 11.214 5.237 -23.663 1.00 92.00 180 ARG A C 1
ATOM 1366 O O . ARG A 1 180 ? 10.268 5.490 -22.914 1.00 92.00 180 ARG A O 1
ATOM 1373 N N . SER A 1 181 ? 11.744 4.024 -23.774 1.00 89.12 181 SER A N 1
ATOM 1374 C CA . SER A 1 181 ? 11.273 2.858 -23.029 1.00 89.12 181 SER A CA 1
ATOM 1375 C C . SER A 1 181 ? 11.644 2.932 -21.536 1.00 89.12 181 SER A C 1
ATOM 1377 O O . SER A 1 181 ? 10.771 2.787 -20.677 1.00 89.12 181 SER A O 1
ATOM 1379 N N . ALA A 1 182 ? 12.882 3.326 -21.221 1.00 90.69 182 ALA A N 1
ATOM 1380 C CA . ALA A 1 182 ? 13.356 3.561 -19.858 1.00 90.69 182 ALA A CA 1
ATOM 1381 C C . ALA A 1 182 ? 12.541 4.655 -19.150 1.00 90.69 182 ALA A C 1
ATOM 1383 O O . ALA A 1 182 ? 12.158 4.501 -17.990 1.00 90.69 182 ALA A O 1
ATOM 1384 N N . LYS A 1 183 ? 12.178 5.731 -19.864 1.00 93.56 183 LYS A N 1
ATOM 1385 C CA . LYS A 1 183 ? 11.307 6.792 -19.336 1.00 93.56 183 LYS A CA 1
ATOM 1386 C C . LYS A 1 183 ? 9.926 6.264 -18.927 1.00 93.56 183 LYS A C 1
ATOM 1388 O O . LYS A 1 183 ? 9.402 6.691 -17.900 1.00 93.56 183 LYS A O 1
ATOM 1393 N N . ARG A 1 184 ? 9.331 5.343 -19.697 1.00 90.38 184 ARG A N 1
ATOM 1394 C CA . ARG A 1 184 ? 8.041 4.715 -19.345 1.00 90.38 184 ARG A CA 1
ATOM 1395 C C . ARG A 1 184 ? 8.173 3.835 -18.105 1.00 90.38 184 ARG A C 1
ATOM 1397 O O . ARG A 1 184 ? 7.346 3.950 -17.206 1.00 90.38 184 ARG A O 1
ATOM 1404 N N . LEU A 1 185 ? 9.233 3.030 -18.027 1.00 91.81 185 LEU A N 1
ATOM 1405 C CA . LEU A 1 185 ? 9.514 2.194 -16.859 1.00 91.81 185 LEU A CA 1
ATOM 1406 C C . LEU A 1 185 ? 9.683 3.046 -15.590 1.00 91.81 185 LEU A C 1
ATOM 1408 O O . LEU A 1 185 ? 9.057 2.771 -14.568 1.0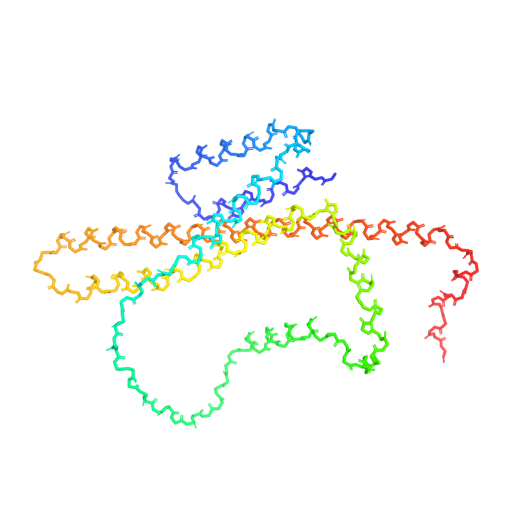0 91.81 185 LEU A O 1
ATOM 1412 N N . ALA A 1 186 ? 10.457 4.131 -15.681 1.00 94.19 186 ALA A N 1
ATOM 1413 C CA . ALA A 1 186 ? 10.664 5.065 -14.578 1.00 94.19 186 ALA A CA 1
ATOM 1414 C C . ALA A 1 186 ? 9.352 5.728 -14.119 1.00 94.19 186 ALA A C 1
ATOM 1416 O O . ALA A 1 186 ? 9.123 5.882 -12.920 1.00 94.19 186 ALA A O 1
ATOM 1417 N N . LEU A 1 187 ? 8.465 6.093 -15.053 1.00 94.25 187 LEU A N 1
ATOM 1418 C CA . LEU A 1 187 ? 7.147 6.646 -14.724 1.00 94.25 187 LEU A CA 1
ATOM 1419 C C . LEU A 1 187 ? 6.240 5.623 -14.029 1.00 94.25 187 LEU A C 1
ATOM 1421 O O . LEU A 1 187 ? 5.585 5.977 -13.049 1.00 94.25 187 LEU A O 1
ATOM 1425 N N . LEU A 1 188 ? 6.227 4.367 -14.488 1.00 91.81 188 LEU A N 1
ATOM 1426 C CA . LEU A 1 188 ? 5.459 3.289 -13.854 1.00 91.81 188 LEU A CA 1
ATOM 1427 C C . LEU A 1 188 ? 5.961 3.000 -12.433 1.00 91.81 188 LEU A C 1
ATOM 1429 O O . LEU A 1 188 ? 5.155 2.903 -11.508 1.00 91.81 188 LEU A O 1
ATOM 1433 N N . ALA A 1 189 ? 7.281 2.923 -12.245 1.00 93.69 189 ALA A N 1
ATOM 1434 C CA . ALA A 1 189 ? 7.893 2.693 -10.938 1.00 93.69 189 ALA A CA 1
ATOM 1435 C C . ALA A 1 189 ? 7.588 3.831 -9.949 1.00 93.69 189 ALA A C 1
ATOM 1437 O O . ALA A 1 189 ? 7.194 3.574 -8.809 1.00 93.69 189 ALA A O 1
ATOM 1438 N N . LEU A 1 190 ? 7.700 5.091 -10.392 1.00 96.06 190 LEU A N 1
ATOM 1439 C CA . LEU A 1 190 ? 7.336 6.253 -9.575 1.00 96.06 190 LEU A CA 1
ATOM 1440 C C . LEU A 1 190 ? 5.845 6.259 -9.221 1.00 96.06 190 LEU A C 1
ATOM 1442 O O . LEU A 1 190 ? 5.499 6.497 -8.065 1.00 96.06 190 LEU A O 1
ATOM 1446 N N . GLY A 1 191 ? 4.970 5.967 -10.188 1.00 92.75 191 GLY A N 1
ATOM 1447 C CA . GLY A 1 191 ? 3.530 5.862 -9.957 1.00 92.75 191 GLY A CA 1
ATOM 1448 C C . GLY A 1 191 ? 3.209 4.819 -8.889 1.00 92.75 191 GLY A C 1
ATOM 1449 O O . GLY A 1 191 ? 2.567 5.136 -7.887 1.00 92.75 191 GLY A O 1
ATOM 1450 N N . TYR A 1 192 ? 3.735 3.602 -9.047 1.00 95.44 192 TYR A N 1
ATOM 1451 C CA . TYR A 1 192 ? 3.586 2.529 -8.064 1.00 95.44 192 TYR A CA 1
ATOM 1452 C C . TYR A 1 192 ? 4.043 2.950 -6.661 1.00 95.44 192 TYR A C 1
ATOM 1454 O O . TYR A 1 192 ? 3.307 2.747 -5.694 1.00 95.44 192 TYR A O 1
ATOM 1462 N N . GLY A 1 193 ? 5.222 3.571 -6.545 1.00 94.31 193 GLY A N 1
ATOM 1463 C CA . GLY A 1 193 ? 5.758 4.035 -5.265 1.00 94.31 193 GLY A CA 1
ATOM 1464 C C . GLY A 1 193 ? 4.831 5.031 -4.564 1.00 94.31 193 GLY A C 1
ATOM 1465 O O . GLY A 1 193 ? 4.517 4.860 -3.384 1.00 94.31 193 GLY A O 1
ATOM 1466 N N . VAL A 1 194 ? 4.324 6.026 -5.299 1.00 95.50 194 VAL A N 1
ATOM 1467 C CA . VAL A 1 194 ? 3.407 7.044 -4.759 1.00 95.50 194 VAL A CA 1
ATOM 1468 C C . VAL A 1 194 ? 2.087 6.419 -4.305 1.00 95.50 194 VAL A C 1
ATOM 1470 O O . VAL A 1 194 ? 1.645 6.671 -3.183 1.00 95.50 194 VAL A O 1
ATOM 1473 N N . PHE A 1 195 ? 1.469 5.571 -5.131 1.00 93.88 195 PHE A N 1
ATOM 1474 C CA . PHE A 1 195 ? 0.197 4.932 -4.782 1.00 93.88 195 PHE A CA 1
ATOM 1475 C C . PHE A 1 195 ? 0.334 3.940 -3.625 1.00 93.88 195 PHE A C 1
ATOM 1477 O O . PHE A 1 195 ? -0.515 3.910 -2.731 1.00 93.88 195 PHE A O 1
ATOM 1484 N N . SER A 1 196 ? 1.426 3.174 -3.588 1.00 93.06 196 SER A N 1
ATOM 1485 C CA . SER A 1 196 ? 1.712 2.245 -2.493 1.00 93.06 196 SER A CA 1
ATOM 1486 C C . SER A 1 196 ? 1.939 2.982 -1.168 1.00 93.06 196 SER A C 1
ATOM 1488 O O . SER A 1 196 ? 1.378 2.588 -0.141 1.00 93.06 196 SER A O 1
ATOM 1490 N N . GLY A 1 197 ? 2.683 4.094 -1.194 1.00 94.06 197 GLY A N 1
ATOM 1491 C CA . GLY A 1 197 ? 2.904 4.941 -0.022 1.00 94.06 197 GLY A CA 1
ATOM 1492 C C . GLY A 1 197 ? 1.617 5.597 0.481 1.00 94.06 197 GLY A C 1
ATOM 1493 O O . GLY A 1 197 ? 1.322 5.549 1.676 1.00 94.06 197 GLY A O 1
ATOM 1494 N N . LEU A 1 198 ? 0.804 6.147 -0.427 1.00 92.69 198 LEU A N 1
ATOM 1495 C CA . LEU A 1 198 ? -0.467 6.784 -0.076 1.00 92.69 198 LEU A CA 1
ATOM 1496 C C . LEU A 1 198 ? -1.460 5.788 0.535 1.00 92.69 198 LEU A C 1
ATOM 1498 O O . LEU A 1 198 ? -2.107 6.102 1.534 1.00 92.69 198 LEU A O 1
ATOM 1502 N N . ARG A 1 199 ? -1.527 4.567 -0.008 1.00 93.62 199 ARG A N 1
ATOM 1503 C CA . ARG A 1 199 ? -2.284 3.460 0.589 1.00 93.62 199 ARG A CA 1
ATOM 1504 C C . ARG A 1 199 ? -1.839 3.194 2.029 1.00 93.62 199 ARG A C 1
ATOM 1506 O O . ARG A 1 199 ? -2.690 3.121 2.912 1.00 93.62 199 ARG A O 1
ATOM 1513 N N . GLY A 1 200 ? -0.533 3.045 2.262 1.00 91.50 200 GLY A N 1
ATOM 1514 C CA . GLY A 1 200 ? 0.012 2.774 3.596 1.00 91.50 200 GLY A CA 1
ATOM 1515 C C . GLY A 1 200 ? -0.334 3.877 4.597 1.00 91.50 200 GLY A C 1
ATOM 1516 O O . GLY A 1 200 ? -0.792 3.596 5.703 1.00 91.50 200 GLY A O 1
ATOM 1517 N N . LEU A 1 201 ? -0.217 5.138 4.176 1.00 94.44 201 LEU A N 1
ATOM 1518 C CA . LEU A 1 201 ? -0.557 6.295 5.002 1.00 94.44 201 LEU A CA 1
ATOM 1519 C C . LEU A 1 201 ? -2.055 6.337 5.343 1.00 94.44 201 LEU A C 1
ATOM 1521 O O . LEU A 1 201 ? -2.417 6.573 6.495 1.00 94.44 201 LEU A O 1
ATOM 1525 N N . LEU A 1 202 ? -2.934 6.074 4.372 1.00 90.94 202 LEU A N 1
ATOM 1526 C CA . LEU A 1 202 ? -4.384 6.046 4.597 1.00 90.94 202 LEU A CA 1
ATOM 1527 C C . LEU A 1 202 ? -4.803 4.918 5.540 1.00 90.94 202 LEU A C 1
ATOM 1529 O O . LEU A 1 202 ? -5.599 5.160 6.447 1.00 90.94 202 LEU A O 1
ATOM 1533 N N . MET A 1 203 ? -4.243 3.720 5.363 1.00 90.81 203 MET A N 1
ATOM 1534 C CA . MET A 1 203 ? -4.522 2.579 6.237 1.00 90.81 203 MET A CA 1
ATOM 1535 C C . MET A 1 203 ? -4.020 2.833 7.659 1.00 90.81 203 MET A C 1
ATOM 1537 O O . MET A 1 203 ? -4.771 2.625 8.604 1.00 90.81 203 MET A O 1
ATOM 1541 N N . SER A 1 204 ? -2.826 3.411 7.816 1.00 92.88 204 SER A N 1
ATOM 1542 C CA . SER A 1 204 ? -2.293 3.781 9.133 1.00 92.88 204 SER A CA 1
ATOM 1543 C C . SER A 1 204 ? -3.155 4.833 9.847 1.00 92.88 204 SER A C 1
ATOM 1545 O O . SER A 1 204 ? -3.385 4.755 11.056 1.00 92.88 204 SER A O 1
ATOM 1547 N N . ILE A 1 205 ? -3.685 5.825 9.120 1.00 92.31 205 ILE A N 1
ATOM 1548 C CA . ILE A 1 205 ? -4.607 6.807 9.711 1.00 92.31 205 ILE A CA 1
ATOM 1549 C C . ILE A 1 205 ? -5.927 6.141 10.111 1.00 92.31 205 ILE A C 1
ATOM 1551 O O . ILE A 1 205 ? -6.439 6.430 11.195 1.00 92.31 205 ILE A O 1
ATOM 1555 N N . ALA A 1 206 ? -6.483 5.282 9.254 1.00 89.62 206 ALA A N 1
ATOM 1556 C CA . ALA A 1 206 ? -7.732 4.576 9.529 1.00 89.62 206 ALA A CA 1
ATOM 1557 C C . ALA A 1 206 ? -7.602 3.661 10.759 1.00 89.62 206 ALA A C 1
ATOM 1559 O O . ALA A 1 206 ? -8.445 3.715 11.654 1.00 89.62 206 ALA A O 1
ATOM 1560 N N . GLU A 1 207 ? -6.507 2.907 10.849 1.00 91.69 207 GLU A N 1
ATOM 1561 C CA . GLU A 1 207 ? -6.188 2.027 11.972 1.00 91.69 207 GLU A CA 1
ATOM 1562 C C . GLU A 1 207 ? -6.084 2.805 13.288 1.00 91.69 207 GLU A C 1
ATOM 1564 O O . GLU A 1 207 ? -6.773 2.491 14.258 1.00 91.69 207 GLU A O 1
ATOM 1569 N N . ASN A 1 208 ? -5.307 3.891 13.310 1.00 93.50 208 ASN A N 1
ATOM 1570 C CA . ASN A 1 208 ? -5.157 4.717 14.508 1.00 93.50 208 ASN A CA 1
ATOM 1571 C C . ASN A 1 208 ? -6.493 5.293 14.996 1.00 93.50 208 ASN A C 1
ATOM 1573 O O . ASN A 1 208 ? -6.745 5.365 16.200 1.00 93.50 208 ASN A O 1
ATOM 1577 N N . ARG A 1 209 ? -7.375 5.706 14.078 1.00 91.69 209 ARG A N 1
ATOM 1578 C CA . ARG A 1 209 ? -8.708 6.204 14.448 1.00 91.69 209 ARG A CA 1
ATOM 1579 C C . ARG A 1 209 ? -9.587 5.107 15.028 1.00 91.69 209 ARG A C 1
ATOM 1581 O O . ARG A 1 209 ? -10.243 5.351 16.041 1.00 91.69 209 ARG A O 1
ATOM 1588 N N . LEU A 1 210 ? -9.575 3.925 14.419 1.00 89.75 210 LEU A N 1
ATOM 1589 C CA . LEU A 1 210 ? -10.329 2.773 14.898 1.00 89.75 210 LEU A CA 1
ATOM 1590 C C . LEU A 1 210 ? -9.865 2.363 16.303 1.00 89.75 210 LEU A C 1
ATOM 1592 O O . LEU A 1 210 ? -10.688 2.241 17.208 1.00 89.75 210 LEU A O 1
ATOM 1596 N N . LEU A 1 211 ? -8.551 2.256 16.522 1.00 91.06 211 LEU A N 1
ATOM 1597 C CA . LEU A 1 211 ? -7.975 1.919 17.826 1.00 91.06 211 LEU A CA 1
ATOM 1598 C C . LEU A 1 211 ? -8.340 2.944 18.905 1.00 91.06 211 LEU A C 1
ATOM 1600 O O . LEU A 1 211 ? -8.674 2.567 20.028 1.00 91.06 211 LEU A O 1
ATOM 1604 N N . LEU A 1 212 ? -8.326 4.240 18.581 1.00 93.69 212 LEU A N 1
ATOM 1605 C CA . LEU A 1 212 ? -8.738 5.285 19.523 1.00 93.69 212 LEU A CA 1
ATOM 1606 C C . LEU A 1 212 ? -10.225 5.192 19.887 1.00 93.69 212 LEU A C 1
ATOM 1608 O O . LEU A 1 212 ? -10.580 5.428 21.041 1.00 93.69 212 LEU A O 1
ATOM 1612 N N . GLN A 1 213 ? -11.093 4.857 18.932 1.00 91.44 213 GLN A N 1
ATOM 1613 C CA . GLN A 1 213 ? -12.520 4.657 19.197 1.00 91.44 213 GLN A CA 1
ATOM 1614 C C . GLN A 1 213 ? -12.761 3.427 20.073 1.00 91.44 213 GLN A C 1
ATOM 1616 O O . GLN A 1 213 ? -13.484 3.530 21.063 1.00 91.44 213 GLN A O 1
ATOM 1621 N N . LEU A 1 214 ? -12.104 2.308 19.760 1.00 91.50 214 LEU A N 1
ATOM 1622 C CA . LEU A 1 214 ? -12.185 1.082 20.551 1.00 91.50 214 LEU A CA 1
ATOM 1623 C C . LEU A 1 214 ? -11.722 1.326 21.989 1.00 91.50 214 LEU A C 1
ATOM 1625 O O . LEU A 1 214 ? -12.466 1.041 22.920 1.00 91.50 214 LEU A O 1
ATOM 1629 N N . ARG A 1 215 ? -10.559 1.964 22.186 1.00 95.31 215 ARG A N 1
ATOM 1630 C CA . ARG A 1 215 ? -10.056 2.300 23.531 1.00 95.31 215 ARG A CA 1
ATOM 1631 C C . ARG A 1 215 ? -11.033 3.162 24.322 1.00 95.31 215 ARG A C 1
ATOM 1633 O O . ARG A 1 215 ? -11.249 2.899 25.499 1.00 95.31 215 ARG A O 1
ATOM 1640 N N . ARG A 1 216 ? -11.648 4.168 23.690 1.00 95.38 216 ARG A N 1
ATOM 1641 C CA . ARG A 1 216 ? -12.646 5.024 24.352 1.00 95.38 216 ARG A CA 1
ATOM 1642 C C . ARG A 1 216 ? -13.880 4.240 24.778 1.00 95.38 216 ARG A C 1
ATOM 1644 O O . ARG A 1 216 ? -14.370 4.454 25.879 1.00 95.38 216 ARG A O 1
ATOM 1651 N N . GLN A 1 217 ? -14.377 3.347 23.925 1.00 93.38 217 GLN A N 1
ATOM 1652 C CA . GLN A 1 217 ? -15.550 2.535 24.240 1.00 93.38 217 GLN A CA 1
ATOM 1653 C C . GLN A 1 217 ? -15.257 1.519 25.338 1.00 93.38 217 GLN A C 1
ATOM 1655 O O . GLN A 1 217 ? -16.044 1.403 26.272 1.00 93.38 217 GLN A O 1
ATOM 1660 N N . THR A 1 218 ? -14.116 0.832 25.263 1.00 93.88 218 THR A N 1
ATOM 1661 C CA . THR A 1 218 ? -13.689 -0.106 26.302 1.00 93.88 218 THR A CA 1
ATOM 1662 C C . THR A 1 218 ? -13.527 0.611 27.635 1.00 93.88 218 THR A C 1
ATOM 1664 O O . THR A 1 218 ? -14.107 0.182 28.622 1.00 93.88 218 THR A O 1
ATOM 1667 N N . PHE A 1 219 ? -12.829 1.748 27.664 1.00 96.44 219 PHE A N 1
ATOM 1668 C CA . PHE A 1 219 ? -12.620 2.508 28.896 1.00 96.44 219 PHE A CA 1
ATOM 1669 C C . PHE A 1 219 ? -13.927 3.060 29.477 1.00 96.44 219 PHE A C 1
ATOM 1671 O O . PHE A 1 219 ? -14.163 2.952 30.673 1.00 96.44 219 PHE A O 1
ATOM 1678 N N . SER A 1 220 ? -14.818 3.586 28.629 1.00 96.56 220 SER A N 1
ATOM 1679 C CA . SER A 1 220 ? -16.132 4.058 29.075 1.00 96.56 220 SER A CA 1
ATOM 1680 C C . SER A 1 220 ? -16.984 2.941 29.670 1.00 96.56 220 SER A C 1
ATOM 1682 O O . SER A 1 220 ? -17.771 3.220 30.565 1.00 96.56 220 SER A O 1
ATOM 1684 N N . ARG A 1 221 ? -16.861 1.706 29.169 1.00 93.81 221 ARG A N 1
ATOM 1685 C CA . ARG A 1 221 ? -17.571 0.558 29.739 1.00 93.81 221 ARG A CA 1
ATOM 1686 C C . ARG A 1 221 ? -16.930 0.067 31.025 1.00 93.81 221 ARG A C 1
ATOM 1688 O O . ARG A 1 221 ? -17.666 -0.197 31.959 1.00 93.81 221 ARG A O 1
ATOM 1695 N N . LEU A 1 222 ? -15.599 0.006 31.086 1.00 93.00 222 LEU A N 1
ATOM 1696 C CA . LEU A 1 222 ? -14.874 -0.343 32.311 1.00 93.00 222 LEU A CA 1
ATOM 1697 C C . LEU A 1 222 ? -15.242 0.598 33.466 1.00 93.00 222 LEU A C 1
ATOM 1699 O O . LEU A 1 222 ? -15.496 0.133 34.562 1.00 93.00 222 LEU A O 1
ATOM 1703 N N . LEU A 1 223 ? -15.356 1.906 33.212 1.00 94.06 223 LEU A N 1
ATOM 1704 C CA . LEU A 1 223 ? -15.755 2.880 34.239 1.00 94.06 223 LEU A CA 1
ATOM 1705 C C . LEU A 1 223 ? -17.225 2.786 34.681 1.00 94.06 223 LEU A C 1
ATOM 1707 O O . LEU A 1 223 ? -17.581 3.374 35.696 1.00 94.06 223 LEU A O 1
ATOM 1711 N N . GLN A 1 224 ? -18.087 2.124 33.908 1.00 94.88 224 GLN A N 1
ATOM 1712 C CA . GLN A 1 224 ? -19.511 1.952 34.228 1.00 94.88 224 GLN A CA 1
ATOM 1713 C C . GLN A 1 224 ? -19.811 0.600 34.882 1.00 94.88 224 GLN A C 1
ATOM 1715 O O . GLN A 1 224 ? -20.965 0.338 35.211 1.00 94.88 224 GLN A O 1
ATOM 1720 N N . GLN A 1 225 ? -18.815 -0.277 35.019 1.00 93.44 225 GLN A N 1
ATOM 1721 C CA . GLN A 1 225 ? -19.002 -1.558 35.690 1.00 93.44 225 GLN A CA 1
ATOM 1722 C C . GLN A 1 225 ? -19.066 -1.360 37.205 1.00 93.44 225 GLN A C 1
ATOM 1724 O O . GLN A 1 225 ? -18.362 -0.520 37.762 1.00 93.44 225 GLN A O 1
ATOM 1729 N N . ASP A 1 226 ? -19.924 -2.144 37.861 1.00 91.50 226 ASP A N 1
ATOM 1730 C CA . ASP A 1 226 ? -20.033 -2.148 39.317 1.00 91.50 226 ASP A CA 1
ATOM 1731 C C . ASP A 1 226 ? -18.696 -2.498 39.972 1.00 91.50 226 ASP A C 1
ATOM 1733 O O . ASP A 1 226 ? -17.934 -3.326 39.470 1.00 91.50 226 ASP A O 1
ATOM 1737 N N . ILE A 1 227 ? -18.452 -1.919 41.148 1.00 84.69 227 ILE A N 1
ATOM 1738 C CA . ILE A 1 227 ? -17.234 -2.140 41.944 1.00 84.69 227 ILE A CA 1
ATOM 1739 C C . ILE A 1 227 ? -17.032 -3.641 42.231 1.00 84.69 227 ILE A C 1
ATOM 1741 O O . ILE A 1 227 ? -15.904 -4.124 42.199 1.00 84.69 227 ILE A O 1
ATOM 1745 N N . ALA A 1 228 ? -18.120 -4.408 42.367 1.00 86.31 228 ALA A N 1
ATOM 1746 C CA . ALA A 1 228 ? -18.080 -5.862 42.539 1.00 86.31 228 ALA A CA 1
ATOM 1747 C C . ALA A 1 228 ? -17.430 -6.618 41.359 1.00 86.31 228 ALA A C 1
ATOM 1749 O O . ALA A 1 228 ? -16.893 -7.705 41.547 1.00 86.31 228 ALA A O 1
ATOM 1750 N N . PHE A 1 229 ? -17.438 -6.066 40.139 1.00 84.69 229 PHE A N 1
ATOM 1751 C CA . PHE A 1 229 ? -16.716 -6.656 39.003 1.00 84.69 229 PHE A CA 1
ATOM 1752 C C . PHE A 1 229 ? -15.195 -6.517 39.152 1.00 84.69 229 PHE A C 1
ATOM 1754 O O . PHE A 1 229 ? -14.445 -7.351 38.639 1.00 84.69 229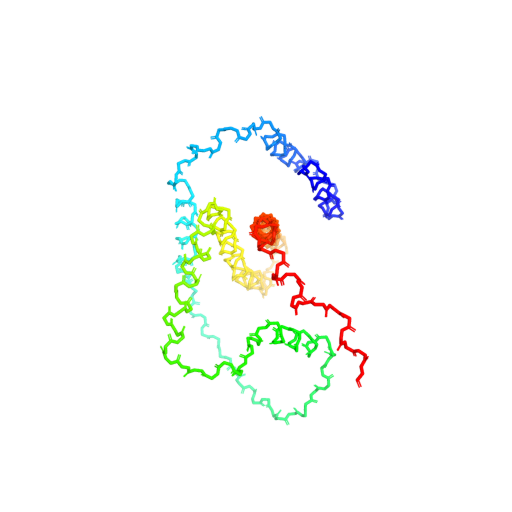 PHE A O 1
ATOM 1761 N N . HIS A 1 230 ? -14.742 -5.466 39.838 1.00 78.88 230 HIS A N 1
ATOM 1762 C CA . HIS A 1 230 ? -13.327 -5.213 40.074 1.00 78.88 230 HIS A CA 1
ATOM 1763 C C . HIS A 1 230 ? -12.767 -6.064 41.222 1.00 78.88 230 HIS A C 1
ATOM 1765 O O . HIS A 1 230 ? -11.635 -6.513 41.095 1.00 78.88 230 HIS A O 1
ATOM 1771 N N . ASP A 1 231 ? -13.575 -6.381 42.240 1.00 83.31 231 ASP A N 1
ATOM 1772 C CA . ASP A 1 231 ? -13.191 -7.259 43.366 1.00 83.31 231 ASP A CA 1
ATOM 1773 C C . ASP A 1 231 ? -12.923 -8.716 42.941 1.00 83.31 231 ASP A C 1
ATOM 1775 O O . ASP A 1 231 ? -12.046 -9.390 43.465 1.00 83.31 231 ASP A O 1
ATOM 1779 N N . VAL A 1 232 ? -13.651 -9.243 41.948 1.00 77.12 232 VAL A N 1
ATOM 1780 C CA . VAL A 1 232 ? -13.487 -10.651 41.518 1.00 77.12 232 VAL A CA 1
ATOM 1781 C C . VAL A 1 232 ? -12.181 -10.874 40.740 1.00 77.12 232 VAL A C 1
ATOM 1783 O O . VAL A 1 232 ? -11.733 -12.009 40.571 1.00 77.12 232 VAL A O 1
ATOM 1786 N N . ARG A 1 233 ? -11.555 -9.803 40.238 1.00 63.72 233 ARG A N 1
ATOM 1787 C CA . ARG A 1 233 ? -10.305 -9.861 39.469 1.00 63.72 233 ARG A CA 1
ATOM 1788 C C . ARG A 1 233 ? -9.145 -9.255 40.249 1.00 63.72 233 ARG A C 1
ATOM 1790 O O . ARG A 1 233 ? -8.393 -8.447 39.703 1.00 63.72 233 ARG A O 1
ATOM 1797 N N . ASP A 1 234 ? -8.968 -9.674 41.493 1.00 63.09 234 ASP A N 1
ATOM 1798 C CA . ASP A 1 234 ? -7.742 -9.388 42.223 1.00 63.09 234 ASP A CA 1
ATOM 1799 C C . ASP A 1 234 ? -6.558 -10.099 41.556 1.00 63.09 234 ASP A C 1
ATOM 1801 O O . ASP A 1 234 ? -6.403 -11.320 41.582 1.00 63.09 234 ASP A O 1
ATOM 1805 N N . VAL A 1 235 ? -5.707 -9.285 40.933 1.00 60.84 235 VAL A N 1
ATOM 1806 C CA . VAL A 1 235 ? -4.463 -9.637 40.224 1.00 60.84 235 VAL A CA 1
ATOM 1807 C C . VAL A 1 235 ? -3.427 -10.327 41.134 1.00 60.84 235 VAL A C 1
ATOM 1809 O O . VAL A 1 235 ? -2.403 -10.802 40.655 1.00 60.84 235 VAL A O 1
ATOM 1812 N N . TRP A 1 236 ? -3.692 -10.431 42.435 1.00 60.19 236 TRP A N 1
ATOM 1813 C CA . TRP A 1 236 ? -2.724 -10.861 43.442 1.00 60.19 236 TRP A CA 1
ATOM 1814 C C . TRP A 1 236 ? -2.733 -12.364 43.769 1.00 60.19 236 TRP A C 1
ATOM 1816 O O . TRP A 1 236 ? -1.825 -12.822 44.449 1.00 60.19 236 TRP A O 1
ATOM 1826 N N . ASN A 1 237 ? -3.673 -13.163 43.250 1.00 57.03 237 ASN A N 1
ATOM 1827 C CA . ASN A 1 237 ? -3.765 -14.598 43.586 1.00 57.03 237 ASN A CA 1
ATOM 1828 C C . ASN A 1 237 ? -2.979 -15.541 42.646 1.00 57.03 237 ASN A C 1
ATOM 1830 O O . ASN A 1 237 ? -3.353 -16.700 42.494 1.00 57.03 237 ASN A O 1
ATOM 1834 N N . GLN A 1 238 ? -1.906 -15.074 41.996 1.00 55.78 238 GLN A N 1
ATOM 1835 C CA . GLN A 1 238 ? -1.017 -15.937 41.191 1.00 55.78 238 GLN A CA 1
ATOM 1836 C C . GLN A 1 238 ? 0.254 -16.406 41.918 1.00 55.78 238 GLN A C 1
ATOM 1838 O O . GLN A 1 238 ? 1.076 -17.089 41.311 1.00 55.78 238 GLN A O 1
ATOM 1843 N N . GLU A 1 239 ? 0.397 -16.107 43.209 1.00 61.56 239 GLU A N 1
ATOM 1844 C CA . GLU A 1 239 ? 1.459 -16.663 44.053 1.00 61.56 239 GLU A CA 1
ATOM 1845 C C . GLU A 1 239 ? 0.857 -17.491 45.194 1.00 61.56 239 GLU A C 1
ATOM 1847 O O . GLU A 1 239 ? 0.673 -16.978 46.293 1.00 61.56 239 GLU A O 1
ATOM 1852 N N . LEU A 1 240 ? 0.517 -18.753 44.915 1.00 47.84 240 LEU A N 1
ATOM 1853 C CA . LEU A 1 240 ? 0.496 -19.898 45.845 1.00 47.84 240 LEU A CA 1
ATOM 1854 C C . LEU A 1 240 ? 0.192 -21.181 45.062 1.00 47.84 240 LEU A C 1
ATOM 1856 O O . LEU A 1 240 ? 0.754 -22.229 45.448 1.00 47.84 240 LEU A O 1
#

pLDDT: mean 71.29, std 20.25, range [38.03, 96.56]

Radius of gyration: 26.61 Å; chains: 1; bounding box: 48×59×84 Å

Secondary structure (DSSP, 8-state):
--SSGGGTHHHHHHTT----HHHHHHHHHHHHHHHHS-TTSGGGS-HHHHHHHHHHHHHHHHS-------------------------HHHHHHHHHHHHHH---TTS---TTHHHHHHHHHHHHHHHHGGGHHHHHHHHHHHHHHHHHHHHHHHHHHHHHHHHHS--S-HHHHHHHHHHHHHHHHHHHHHHHHHHHHHHHHHHHHHHHHHHHHHHHHHHHHTTS-HHHHHTT-TTTT--

InterPro domains:
  IPR011527 ABC transporter type 1, transmembrane domain [PS50929] (185-231)
  IPR036640 ABC transporter type 1, transmembrane domain superfamily [G3DSA:1.20.1560.10] (119-236)
  IPR036640 ABC transporter type 1, transmembrane domain superfamily [SSF90123] (124-233)
  IPR039421 Type 1 protein exporter [PTHR43394] (111-233)

Sequence (240 aa):
MTARLLLFVPVALGAFLAPCPARLLGCAALLAALRRTPRRHLKHLPKAAGLILVAASLAVALQPAQVPALSLPWRTTSVDAGEPCKGSGVSYWLDHWLFRWFRLDPTQEASKADAKGLKEDLARVGRLARHEWHTLCLGIGFLLTAAGFRTLIPQAVASTLIVALKPEADAHAQHQALVRSAKRLALLALGYGVFSGLRGLLMSIAENRLLLQLRRQTFSRLLQQDIAFHDVRDVWNQEL